Protein 6B5C (pdb70)

Nearest PDB structures (foldseek):
  6b5c-assembly1_A  TM=1.003E+00  e=1.721E-57  Homo sapiens
  4d82-assembly3_C  TM=8.764E-01  e=3.000E-22  Metallosphaera sedula
  4d82-assembly1_A  TM=8.696E-01  e=1.952E-21  Metallosphaera sedula
  4d81-assembly1_A  TM=8.514E-01  e=4.081E-21  Metallosphaera sedula
  4d80-assembly1_B  TM=8.735E-01  e=1.376E-19  Metallosphaera sedula

Structure (mmCIF, N/CA/C/O backbone):
data_6B5C
#
_entry.id   6B5C
#
_cell.length_a   40.100
_cell.length_b   61.190
_cell.length_c   117.620
_cell.angle_alpha   90.000
_cell.angle_beta   90.000
_cell.angle_gamma   90.000
#
_symmetry.space_group_name_H-M   'P 21 21 21'
#
loop_
_entity.id
_entity.type
_entity.pdbx_description
1 polymer 'Katanin p60 ATPase-containing subunit A-like 1'
2 non-polymer 'TETRAETHYLENE GLYCOL'
3 water water
#
loop_
_atom_site.group_PDB
_atom_site.id
_atom_site.type_symbol
_atom_site.label_atom_id
_atom_site.label_alt_id
_atom_site.label_comp_id
_atom_site.label_asym_id
_atom_site.label_entity_id
_atom_site.label_seq_id
_atom_site.pdbx_PDB_ins_code
_atom_site.Cartn_x
_atom_site.Cartn_y
_atom_site.Cartn_z
_atom_site.occupancy
_atom_site.B_iso_or_equiv
_atom_site.auth_seq_id
_atom_site.auth_comp_id
_atom_site.auth_asym_id
_atom_site.auth_atom_id
_atom_site.pdbx_PDB_model_num
ATOM 1 N N . ALA A 1 1 ? 35.654 50.760 93.943 1.00 98.92 184 ALA A N 1
ATOM 2 C CA . ALA A 1 1 ? 35.279 49.435 94.424 1.00 97.46 184 ALA A CA 1
ATOM 3 C C . ALA A 1 1 ? 34.306 49.527 95.592 1.00 93.13 184 ALA A C 1
ATOM 4 O O . ALA A 1 1 ? 34.031 50.616 96.097 1.00 91.08 184 ALA A O 1
ATOM 6 N N . GLY A 1 2 ? 33.781 48.376 96.018 1.00 89.09 185 GLY A N 1
ATOM 7 C CA . GLY A 1 2 ? 32.909 48.299 97.174 1.00 80.26 185 GLY A CA 1
ATOM 8 C C . GLY A 1 2 ? 31.557 47.700 96.815 1.00 70.36 185 GLY A C 1
ATOM 9 O O . GLY A 1 2 ? 31.468 46.768 96.007 1.00 61.23 185 GLY A O 1
ATOM 10 N N . TYR A 1 3 ? 30.504 48.247 97.426 1.00 69.66 186 TYR A N 1
ATOM 11 C CA . TYR A 1 3 ? 29.165 47.702 97.233 1.00 63.58 186 TYR A CA 1
ATOM 12 C C . TYR A 1 3 ? 28.633 48.006 95.838 1.00 65.34 186 TYR A C 1
ATOM 13 O O . TYR A 1 3 ? 28.029 47.137 95.198 1.00 58.28 186 TYR A O 1
ATOM 22 N N . ASP A 1 4 ? 28.839 49.233 95.353 1.00 68.54 187 ASP A N 1
ATOM 23 C CA . ASP A 1 4 ? 28.384 49.580 94.009 1.00 67.91 187 ASP A CA 1
ATOM 24 C C . ASP A 1 4 ? 29.087 48.736 92.952 1.00 58.66 187 ASP A C 1
ATOM 25 O O . ASP A 1 4 ? 28.485 48.374 91.934 1.00 55.61 187 ASP A O 1
ATOM 30 N N . LYS A 1 5 ? 30.360 48.409 93.179 1.00 62.47 188 LYS A N 1
ATOM 31 C CA . LYS A 1 5 ? 31.104 47.602 92.218 1.00 61.67 188 LYS A CA 1
ATOM 32 C C . LYS A 1 5 ? 30.554 46.182 92.148 1.00 60.41 188 LYS A C 1
ATOM 33 O O . LYS A 1 5 ? 30.323 45.647 91.057 1.00 56.56 188 LYS A O 1
ATOM 39 N N . ASP A 1 6 ? 30.341 45.553 93.307 1.00 57.53 189 ASP A N 1
ATOM 40 C CA . ASP A 1 6 ? 29.798 44.199 93.318 1.00 48.08 189 ASP A CA 1
ATOM 41 C C . ASP A 1 6 ? 28.360 44.165 92.817 1.00 42.86 189 ASP A C 1
ATOM 42 O O . ASP A 1 6 ? 27.898 43.122 92.340 1.00 48.59 189 ASP A O 1
ATOM 47 N N . LEU A 1 7 ? 27.639 45.285 92.918 1.00 45.93 190 LEU A N 1
ATOM 48 C CA . LEU A 1 7 ? 26.334 45.380 92.271 1.00 52.59 190 LEU A CA 1
ATOM 49 C C . LEU A 1 7 ? 26.473 45.265 90.761 1.00 47.37 190 LEU A C 1
ATOM 50 O O . LEU A 1 7 ? 25.748 44.500 90.114 1.00 38.39 190 LEU A O 1
ATOM 55 N N . VAL A 1 8 ? 27.407 46.021 90.182 1.00 44.69 191 VAL A N 1
ATOM 56 C CA . VAL A 1 8 ? 27.659 45.931 88.748 1.00 47.64 191 VAL A CA 1
ATOM 57 C C . VAL A 1 8 ? 28.044 44.506 88.368 1.00 43.20 191 VAL A C 1
ATOM 58 O O . VAL A 1 8 ? 27.587 43.974 87.350 1.00 45.30 191 VAL A O 1
ATOM 62 N N . GLU A 1 9 ? 28.858 43.854 89.201 1.00 40.25 192 GLU A N 1
ATOM 63 C CA . GLU A 1 9 ? 29.297 42.496 88.897 1.00 46.91 192 GLU A CA 1
ATOM 64 C C . GLU A 1 9 ? 28.153 41.498 89.031 1.00 46.12 192 GLU A C 1
ATOM 65 O O . GLU A 1 9 ? 28.036 40.573 88.220 1.00 52.19 192 GLU A O 1
ATOM 71 N N . ALA A 1 10 ? 27.302 41.665 90.047 1.00 41.74 193 ALA A N 1
ATOM 72 C CA . ALA A 1 10 ? 26.165 40.763 90.215 1.00 38.70 193 ALA A CA 1
ATOM 73 C C . ALA A 1 10 ? 25.214 40.852 89.027 1.00 38.93 193 ALA A C 1
ATOM 74 O O . ALA A 1 10 ? 24.735 39.830 88.522 1.00 36.90 193 ALA A O 1
ATOM 76 N N . LEU A 1 11 ? 24.928 42.071 88.563 1.00 35.80 194 LEU A N 1
ATOM 77 C CA . LEU A 1 11 ? 24.088 42.211 87.379 1.00 43.65 194 LEU A CA 1
ATOM 78 C C . LEU A 1 11 ? 24.789 41.674 86.140 1.00 43.40 194 LEU A C 1
ATOM 79 O O . LEU A 1 11 ? 24.133 41.113 85.256 1.00 38.96 194 LEU A O 1
ATOM 84 N N . GLU A 1 12 ? 26.114 41.820 86.064 1.00 49.30 195 GLU A N 1
ATOM 85 C CA . GLU A 1 12 ? 26.848 41.290 84.919 1.00 49.76 195 GLU A CA 1
ATOM 86 C C . GLU A 1 12 ? 26.653 39.786 84.777 1.00 50.41 195 GLU A C 1
ATOM 87 O O . GLU A 1 12 ? 26.391 39.293 83.675 1.00 50.74 195 GLU A O 1
ATOM 93 N N . ARG A 1 13 ? 26.760 39.038 85.877 1.00 44.68 196 ARG A N 1
ATOM 94 C CA . ARG A 1 13 ? 26.600 37.591 85.770 1.00 53.40 196 ARG A CA 1
ATOM 95 C C . ARG A 1 13 ? 25.178 37.208 85.378 1.00 57.54 196 ARG A C 1
ATOM 96 O O . ARG A 1 13 ? 24.965 36.133 84.805 1.00 67.52 196 ARG A O 1
ATOM 104 N N . ASP A 1 14 ? 24.200 38.072 85.658 1.00 52.13 197 ASP A N 1
ATOM 105 C CA . ASP A 1 14 ? 22.810 37.732 85.379 1.00 46.96 197 ASP A CA 1
ATOM 106 C C . ASP A 1 14 ? 22.405 38.083 83.953 1.00 43.57 197 ASP A C 1
ATOM 107 O O . ASP A 1 14 ? 21.620 37.353 83.338 1.00 43.60 197 ASP A O 1
ATOM 112 N N . ILE A 1 15 ? 22.919 39.186 83.410 1.00 29.46 198 ILE A N 1
ATOM 113 C CA . ILE A 1 15 ? 22.357 39.744 82.186 1.00 34.79 198 ILE A CA 1
ATOM 114 C C . ILE A 1 15 ? 23.210 39.427 80.964 1.00 37.40 198 ILE A C 1
ATOM 115 O O . ILE A 1 15 ? 22.675 39.307 79.860 1.00 42.91 198 ILE A O 1
ATOM 120 N N . VAL A 1 16 ? 24.524 39.287 81.125 1.00 44.92 199 VAL A N 1
ATOM 121 C CA . VAL A 1 16 ? 25.359 38.996 79.965 1.00 50.92 199 VAL A CA 1
ATOM 122 C C . VAL A 1 16 ? 25.253 37.513 79.643 1.00 59.63 199 VAL A C 1
ATOM 123 O O . VAL A 1 16 ? 25.137 36.665 80.539 1.00 59.43 199 VAL A O 1
ATOM 127 N N . SER A 1 17 ? 25.263 37.198 78.356 1.00 62.57 200 SER A N 1
ATOM 128 C CA . SER A 1 17 ? 24.955 35.853 77.901 1.00 63.68 200 SER A CA 1
ATOM 129 C C . SER A 1 17 ? 26.222 35.025 77.704 1.00 71.08 200 SER A C 1
ATOM 130 O O . SER A 1 17 ? 27.321 35.551 77.510 1.00 73.43 200 SER A O 1
ATOM 133 N N . ARG A 1 18 ? 26.049 33.703 77.765 1.00 76.27 201 ARG A N 1
ATOM 134 C CA . ARG A 1 18 ? 27.157 32.785 77.530 1.00 84.35 201 ARG A CA 1
ATOM 135 C C . ARG A 1 18 ? 27.420 32.597 76.041 1.00 85.64 201 ARG A C 1
ATOM 136 O O . ARG A 1 18 ? 28.576 32.459 75.626 1.00 80.88 201 ARG A O 1
ATOM 144 N N . ASN A 1 19 ? 26.369 32.592 75.223 1.00 85.18 202 ASN A N 1
ATOM 145 C CA . ASN A 1 19 ? 26.494 32.472 73.771 1.00 84.70 202 ASN A CA 1
ATOM 146 C C . ASN A 1 19 ? 25.637 33.553 73.127 1.00 75.06 202 ASN A C 1
ATOM 147 O O . ASN A 1 19 ? 24.538 33.277 72.626 1.00 63.62 202 ASN A O 1
ATOM 152 N N . PRO A 1 20 ? 26.107 34.805 73.123 1.00 74.26 203 PRO A N 1
ATOM 153 C CA . PRO A 1 20 ? 25.292 35.896 72.572 1.00 67.78 203 PRO A CA 1
ATOM 154 C C . PRO A 1 20 ? 25.373 36.040 71.060 1.00 59.54 203 PRO A C 1
ATOM 155 O O . PRO A 1 20 ? 24.626 36.853 70.497 1.00 50.53 203 PRO A O 1
ATOM 159 N N . SER A 1 21 ? 26.241 35.287 70.388 1.00 53.98 204 SER A N 1
ATOM 160 C CA . SER A 1 21 ? 26.432 35.416 68.943 1.00 52.42 204 SER A CA 1
ATOM 161 C C . SER A 1 21 ? 25.484 34.464 68.224 1.00 47.45 204 SER A C 1
ATOM 162 O O . SER A 1 21 ? 25.761 33.269 68.094 1.00 49.22 204 SER A O 1
ATOM 165 N N . ILE A 1 22 ? 24.362 35.001 67.753 1.00 45.90 205 ILE A N 1
ATOM 166 C CA . ILE A 1 22 ? 23.428 34.286 66.892 1.00 45.03 205 ILE A CA 1
ATOM 167 C C . ILE A 1 22 ? 23.384 35.010 65.556 1.00 44.16 205 ILE A C 1
ATOM 168 O O . ILE A 1 22 ? 23.281 36.241 65.512 1.00 45.32 205 ILE A O 1
ATOM 173 N N . HIS A 1 23 ? 23.472 34.253 64.469 1.00 40.04 206 HIS A N 1
ATOM 174 C CA . HIS A 1 23 ? 23.382 34.819 63.134 1.00 43.82 206 HIS A CA 1
ATOM 175 C C . HIS A 1 23 ? 22.003 34.541 62.547 1.00 42.40 206 HIS A C 1
ATOM 176 O O . HIS A 1 23 ? 21.344 33.560 62.904 1.00 36.44 206 HIS A O 1
ATOM 183 N N . TRP A 1 24 ? 21.571 35.426 61.644 1.00 42.46 207 TRP A N 1
ATOM 184 C CA . TRP A 1 24 ? 20.213 35.343 61.112 1.00 40.02 207 TRP A CA 1
ATOM 185 C C . TRP A 1 24 ? 19.947 33.994 60.455 1.00 37.13 207 TRP A C 1
ATOM 186 O O . TRP A 1 24 ? 18.842 33.451 60.563 1.00 41.76 207 TRP A O 1
ATOM 197 N N . ASP A 1 25 ? 20.949 33.435 59.777 1.00 37.88 208 ASP A N 1
ATOM 198 C CA . ASP A 1 25 ? 20.795 32.156 59.095 1.00 41.59 208 ASP A CA 1
ATOM 199 C C . ASP A 1 25 ? 20.811 30.965 60.045 1.00 40.31 208 ASP A C 1
ATOM 200 O O . ASP A 1 25 ? 20.607 29.832 59.594 1.00 33.80 208 ASP A O 1
ATOM 205 N N . ASP A 1 26 ? 21.051 31.183 61.335 1.00 36.69 209 ASP A N 1
ATOM 206 C CA . ASP A 1 26 ? 20.913 30.134 62.334 1.00 40.80 209 ASP A CA 1
ATOM 207 C C . ASP A 1 26 ? 19.505 30.064 62.904 1.00 45.54 209 ASP A C 1
ATOM 208 O O . ASP A 1 26 ? 19.235 29.213 63.758 1.00 41.81 209 ASP A O 1
ATOM 213 N N . ILE A 1 27 ? 18.609 30.939 62.459 1.00 49.35 210 ILE A N 1
ATOM 214 C CA . ILE A 1 27 ? 17.242 31.010 62.960 1.00 45.18 210 ILE A CA 1
ATOM 215 C C . ILE A 1 27 ? 16.311 30.586 61.833 1.00 41.16 210 ILE A C 1
ATOM 216 O O . ILE A 1 27 ? 16.383 31.129 60.725 1.00 44.53 210 ILE A O 1
ATOM 221 N N . ALA A 1 28 ? 15.440 29.619 62.111 1.00 38.30 211 ALA A N 1
ATOM 222 C CA . ALA A 1 28 ? 14.544 29.098 61.089 1.00 40.53 211 ALA A CA 1
ATOM 223 C C . ALA A 1 28 ? 13.360 30.032 60.888 1.00 37.78 211 ALA A C 1
ATOM 224 O O . ALA A 1 28 ? 12.808 30.576 61.849 1.00 38.82 211 ALA A O 1
ATOM 226 N N . ASP A 1 29 ? 12.971 30.208 59.631 1.00 38.60 212 ASP A N 1
ATOM 227 C CA . ASP A 1 29 ? 11.809 31.033 59.265 1.00 45.74 212 ASP A CA 1
ATOM 228 C C . ASP A 1 29 ? 12.047 32.454 59.795 1.00 38.70 212 ASP A C 1
ATOM 229 O O . ASP A 1 29 ? 13.178 32.970 59.725 1.00 31.63 212 ASP A O 1
ATOM 234 N N . LEU A 1 30 ? 11.010 33.095 60.339 1.00 36.01 213 LEU A N 1
ATOM 235 C CA . LEU A 1 30 ? 11.018 34.471 60.823 1.00 31.69 213 LEU A CA 1
ATOM 236 C C . LEU A 1 30 ? 11.483 35.465 59.765 1.00 26.23 213 LEU A C 1
ATOM 237 O O . LEU A 1 30 ? 11.958 36.555 60.105 1.00 32.44 213 LEU A O 1
ATOM 242 N N . GLU A 1 31 ? 11.336 35.117 58.482 1.00 24.24 214 GLU A N 1
ATOM 243 C CA . GLU A 1 31 ? 11.784 36.003 57.408 1.00 33.43 214 GLU A CA 1
ATOM 244 C C . GLU A 1 31 ? 11.137 37.378 57.512 1.00 38.97 214 GLU A C 1
ATOM 245 O O . GLU A 1 31 ? 11.813 38.407 57.394 1.00 39.80 214 GLU A O 1
ATOM 251 N N . GLU A 1 32 ? 9.823 37.417 57.746 1.00 41.04 215 GLU A N 1
ATOM 252 C CA . GLU A 1 32 ? 9.149 38.700 57.902 1.00 46.61 215 GLU A CA 1
ATOM 253 C C . GLU A 1 32 ? 9.579 39.394 59.190 1.00 43.83 215 GLU A C 1
ATOM 254 O O . GLU A 1 32 ? 9.806 40.609 59.198 1.00 45.02 215 GLU A O 1
ATOM 260 N N . ALA A 1 33 ? 9.704 38.641 60.286 1.00 37.64 216 ALA A N 1
ATOM 261 C CA . ALA A 1 33 ? 10.138 39.243 61.542 1.00 34.23 216 ALA A CA 1
ATOM 262 C C . ALA A 1 33 ? 11.576 39.743 61.448 1.00 33.36 216 ALA A C 1
ATOM 263 O O . ALA A 1 33 ? 11.914 40.787 62.015 1.00 31.71 216 ALA A O 1
ATOM 265 N N . LYS A 1 34 ? 12.436 39.011 60.734 1.00 31.55 217 LYS A N 1
ATOM 266 C CA . LYS A 1 34 ? 13.817 39.456 60.561 1.00 31.99 217 LYS A CA 1
ATOM 267 C C . LYS A 1 34 ? 13.877 40.762 59.781 1.00 26.06 217 LYS A C 1
ATOM 268 O O . LYS A 1 34 ? 14.595 41.694 60.161 1.00 28.55 217 LYS A O 1
ATOM 274 N N . LYS A 1 35 ? 13.120 40.849 58.685 1.00 34.51 218 LYS A N 1
ATOM 275 C CA . LYS A 1 35 ? 13.117 42.057 57.867 1.00 33.57 218 LYS A CA 1
ATOM 276 C C . LYS A 1 35 ? 12.616 43.260 58.655 1.00 35.52 218 LYS A C 1
ATOM 277 O O . LYS A 1 35 ? 13.215 44.340 58.605 1.00 42.47 218 LYS A O 1
ATOM 283 N N . LEU A 1 36 ? 11.510 43.096 59.385 1.00 39.06 219 LEU A N 1
ATOM 284 C CA . LEU A 1 36 ? 10.972 44.213 60.152 1.00 34.47 219 LEU A CA 1
ATOM 285 C C . LEU A 1 36 ? 11.903 44.610 61.287 1.00 32.38 219 LEU A C 1
ATOM 286 O O . LEU A 1 36 ? 11.975 45.791 61.642 1.00 37.40 219 LEU A O 1
ATOM 291 N N . LEU A 1 37 ? 12.625 43.648 61.863 1.00 28.01 220 LEU A N 1
ATOM 292 C CA . LEU A 1 37 ? 13.535 43.979 62.954 1.00 30.94 220 LEU A CA 1
ATOM 293 C C . LEU A 1 37 ? 14.773 44.704 62.442 1.00 31.06 220 LEU A C 1
ATOM 294 O O . LEU A 1 37 ? 15.222 45.681 63.051 1.00 32.01 220 LEU A O 1
ATOM 299 N N . ARG A 1 38 ? 15.337 44.245 61.322 1.00 25.56 221 ARG A N 1
ATOM 300 C CA . ARG A 1 38 ? 16.537 44.886 60.793 1.00 30.74 221 ARG A CA 1
ATOM 301 C C . ARG A 1 38 ? 16.249 46.306 60.323 1.00 39.04 221 ARG A C 1
ATOM 302 O O . ARG A 1 38 ? 17.069 47.210 60.521 1.00 44.67 221 ARG A O 1
ATOM 310 N N . GLU A 1 39 ? 15.086 46.530 59.708 1.00 36.55 222 GLU A N 1
ATOM 311 C CA . GLU A 1 39 ? 14.753 47.881 59.268 1.00 41.66 222 GLU A CA 1
ATOM 312 C C . GLU A 1 39 ? 14.575 48.824 60.450 1.00 37.51 222 GLU A C 1
ATOM 313 O O . GLU A 1 39 ? 14.826 50.028 60.330 1.00 36.25 222 GLU A O 1
ATOM 319 N N . ALA A 1 40 ? 14.159 48.302 61.603 1.00 36.57 223 ALA A N 1
ATOM 320 C CA . ALA A 1 40 ? 13.874 49.172 62.738 1.00 31.40 223 ALA A CA 1
ATOM 321 C C . ALA A 1 40 ? 15.130 49.529 63.526 1.00 29.85 223 ALA A C 1
ATOM 322 O O . ALA A 1 40 ? 15.197 50.612 64.121 1.00 38.57 223 ALA A O 1
ATOM 324 N N . VAL A 1 41 ? 16.136 48.657 63.536 1.00 28.84 224 VAL A N 1
ATOM 325 C CA . VAL A 1 41 ? 17.303 48.855 64.387 1.00 37.68 224 VAL A CA 1
ATOM 326 C C . VAL A 1 41 ? 18.617 48.914 63.617 1.00 40.93 224 VAL A C 1
ATOM 327 O O . VAL A 1 41 ? 19.587 49.497 64.129 1.00 46.58 224 VAL A O 1
ATOM 331 N N . VAL A 1 42 ? 18.704 48.352 62.416 1.00 37.31 225 VAL A N 1
ATOM 332 C CA . VAL A 1 42 ? 19.952 48.321 61.665 1.00 36.92 225 VAL A CA 1
ATOM 333 C C . VAL A 1 42 ? 19.977 49.383 60.573 1.00 38.76 225 VAL A C 1
ATOM 334 O O . VAL A 1 42 ? 20.996 50.045 60.374 1.00 39.00 225 VAL A O 1
ATOM 338 N N . LEU A 1 43 ? 18.865 49.558 59.860 1.00 39.57 226 LEU A N 1
ATOM 339 C CA . LEU A 1 43 ? 18.816 50.560 58.798 1.00 34.83 226 LEU A CA 1
ATOM 340 C C . LEU A 1 43 ? 19.114 51.979 59.277 1.00 34.35 226 LEU A C 1
ATOM 341 O O . LEU A 1 43 ? 19.787 52.714 58.533 1.00 44.70 226 LEU A O 1
ATOM 346 N N . PRO A 1 44 ? 18.655 52.435 60.452 1.00 33.39 227 PRO A N 1
ATOM 347 C CA . PRO A 1 44 ? 19.066 53.775 60.908 1.00 32.40 227 PRO A CA 1
ATOM 348 C C . PRO A 1 44 ? 20.571 53.948 61.016 1.00 36.61 227 PRO A C 1
ATOM 349 O O . PRO A 1 44 ? 21.078 55.049 60.765 1.00 40.70 227 PRO A O 1
ATOM 353 N N . MET A 1 45 ? 21.301 52.894 61.387 1.00 34.39 228 MET A N 1
ATOM 354 C CA . MET A 1 45 ? 22.756 52.980 61.419 1.00 38.56 228 MET A CA 1
ATOM 355 C C . MET A 1 45 ? 23.330 53.075 60.012 1.00 34.89 228 MET A C 1
ATOM 356 O O . MET A 1 45 ? 24.273 53.836 59.769 1.00 38.07 228 MET A O 1
ATOM 361 N N . TRP A 1 46 ? 22.768 52.313 59.071 1.00 45.19 229 TRP A N 1
ATOM 362 C CA . TRP A 1 46 ? 23.283 52.309 57.707 1.00 41.34 229 TRP A CA 1
ATOM 363 C C . TRP A 1 46 ? 22.961 53.606 56.979 1.00 38.49 229 TRP A C 1
ATOM 364 O O . TRP A 1 46 ? 23.788 54.114 56.214 1.00 34.83 229 TRP A O 1
ATOM 375 N N . MET A 1 47 ? 21.764 54.153 57.197 1.00 32.54 230 MET A N 1
ATOM 376 C CA . MET A 1 47 ? 21.265 55.303 56.447 1.00 37.00 230 MET A CA 1
ATOM 377 C C . MET A 1 47 ? 20.919 56.438 57.404 1.00 39.53 230 MET A C 1
ATOM 378 O O . MET A 1 47 ? 19.738 56.721 57.649 1.00 35.83 230 MET A O 1
ATOM 383 N N . PRO A 1 48 ? 21.927 57.118 57.959 1.00 34.61 231 PRO A N 1
ATOM 384 C CA . PRO A 1 48 ? 21.634 58.304 58.776 1.00 29.13 231 PRO A CA 1
ATOM 385 C C . PRO A 1 48 ? 21.125 59.477 57.956 1.00 35.78 231 PRO A C 1
ATOM 386 O O . PRO A 1 48 ? 20.429 60.340 58.504 1.00 35.09 231 PRO A O 1
ATOM 390 N N . ASP A 1 49 ? 21.449 59.534 56.662 1.00 25.51 232 ASP A N 1
ATOM 391 C CA . ASP A 1 49 ? 20.925 60.598 55.812 1.00 31.90 232 ASP A CA 1
ATOM 392 C C . ASP A 1 49 ? 19.414 60.479 55.653 1.00 39.19 232 ASP A C 1
ATOM 393 O O . ASP A 1 49 ? 18.701 61.490 55.641 1.00 49.30 232 ASP A O 1
ATOM 398 N N . PHE A 1 50 ? 18.909 59.249 55.539 1.00 38.73 233 PHE A N 1
ATOM 399 C CA . PHE A 1 50 ? 17.472 59.036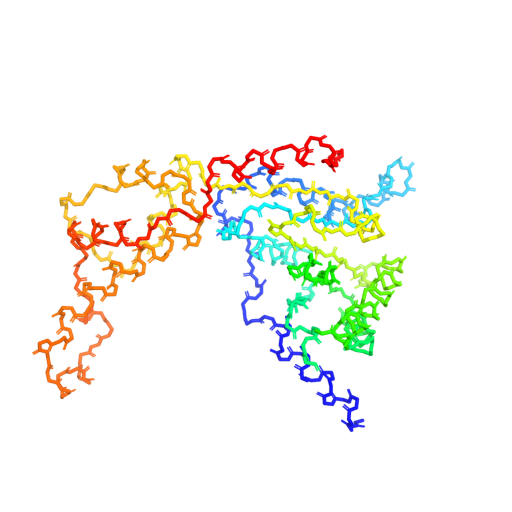 55.406 1.00 36.49 233 PHE A CA 1
ATOM 400 C C . PHE A 1 50 ? 16.750 59.211 56.738 1.00 32.05 233 PHE A C 1
ATOM 401 O O . PHE A 1 50 ? 15.636 59.745 56.778 1.00 32.35 233 PHE A O 1
ATOM 409 N N . PHE A 1 51 ? 17.361 58.774 57.836 1.00 32.99 234 PHE A N 1
ATOM 410 C CA . PHE A 1 51 ? 16.686 58.776 59.128 1.00 39.21 234 PHE A CA 1
ATOM 411 C C . PHE A 1 51 ? 16.960 60.025 59.956 1.00 37.63 234 PHE A C 1
ATOM 412 O O . PHE A 1 51 ? 16.473 60.117 61.088 1.00 33.06 234 PHE A O 1
ATOM 420 N N . LY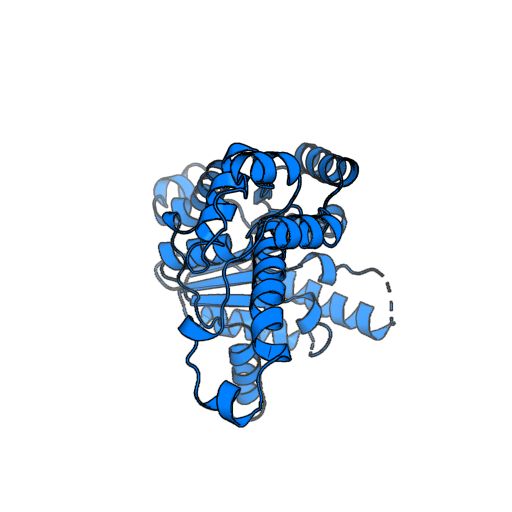S A 1 52 ? 17.714 60.987 59.423 1.00 33.57 235 LYS A N 1
ATOM 421 C CA . LYS A 1 52 ? 17.830 62.303 60.036 1.00 35.33 235 LYS A CA 1
ATOM 422 C C . LYS A 1 52 ? 17.261 63.417 59.171 1.00 35.43 235 LYS A C 1
ATOM 423 O O . LYS A 1 52 ? 17.133 64.548 59.654 1.00 44.86 235 LYS A O 1
ATOM 429 N N . GLY A 1 53 ? 16.913 63.134 57.918 1.00 31.72 236 GLY A N 1
ATOM 430 C CA . GLY A 1 53 ? 16.420 64.164 57.027 1.00 30.36 236 GLY A CA 1
ATOM 431 C C . GLY A 1 53 ? 15.130 63.823 56.309 1.00 37.99 236 GLY A C 1
ATOM 432 O O . GLY A 1 53 ? 14.512 64.701 55.698 1.00 44.89 236 GLY A O 1
ATOM 433 N N . ILE A 1 54 ? 14.702 62.563 56.367 1.00 29.30 237 ILE A N 1
ATOM 434 C CA . ILE A 1 54 ? 13.488 62.157 55.667 1.00 29.95 237 ILE A CA 1
ATOM 435 C C . ILE A 1 54 ? 12.463 61.625 56.661 1.00 37.87 237 ILE A C 1
ATOM 436 O O . ILE A 1 54 ? 11.368 62.182 56.797 1.00 43.17 237 ILE A O 1
ATOM 441 N N . ARG A 1 55 ? 12.809 60.545 57.359 1.00 27.20 238 ARG A N 1
ATOM 442 C CA . ARG A 1 55 ? 11.880 59.857 58.250 1.00 27.51 238 ARG A CA 1
ATOM 443 C C . ARG A 1 55 ? 12.619 59.460 59.517 1.00 33.74 238 ARG A C 1
ATOM 444 O O . ARG A 1 55 ? 13.606 58.723 59.451 1.00 46.38 238 ARG A O 1
ATOM 452 N N . ARG A 1 56 ? 12.142 59.934 60.664 1.00 30.85 239 ARG A N 1
ATOM 453 C CA . ARG A 1 56 ? 12.783 59.591 61.920 1.00 37.36 239 ARG A CA 1
ATOM 454 C C . ARG A 1 56 ? 12.596 58.103 62.220 1.00 31.93 239 ARG A C 1
ATOM 455 O O . ARG A 1 56 ? 11.579 57.509 61.854 1.00 35.38 239 ARG A O 1
ATOM 463 N N . PRO A 1 57 ? 13.569 57.473 62.873 1.00 28.68 240 PRO A N 1
ATOM 464 C CA . PRO A 1 57 ? 13.421 56.057 63.218 1.00 36.56 240 PRO A CA 1
ATOM 465 C C . PRO A 1 57 ? 12.443 55.866 64.369 1.00 41.92 240 PRO A C 1
ATOM 466 O O . PRO A 1 57 ? 12.069 56.805 65.074 1.00 40.84 240 PRO A O 1
ATOM 470 N N . TRP A 1 58 ? 12.024 54.615 64.546 1.00 40.16 241 TRP A N 1
ATOM 471 C CA . TRP A 1 58 ? 11.152 54.276 65.661 1.00 31.12 241 TRP A CA 1
ATOM 472 C C . TRP A 1 58 ? 11.901 54.451 66.973 1.00 31.32 241 TRP A C 1
ATOM 473 O O . TRP A 1 58 ? 13.097 54.173 67.064 1.00 35.14 241 TRP A O 1
ATOM 484 N N . LYS A 1 59 ? 11.193 54.925 67.998 1.00 42.25 242 LYS A N 1
ATOM 485 C CA . LYS A 1 59 ? 11.871 55.230 69.252 1.00 59.28 242 LYS A CA 1
ATOM 486 C C . LYS A 1 59 ? 12.151 53.968 70.056 1.00 65.02 242 LYS A C 1
ATOM 487 O O . LYS A 1 59 ? 13.256 53.797 70.578 1.00 82.87 242 LYS A O 1
ATOM 493 N N . GLY A 1 60 ? 11.169 53.072 70.158 1.00 55.32 243 GLY A N 1
ATOM 494 C CA . GLY A 1 60 ? 11.369 51.803 70.816 1.00 44.29 243 GLY A CA 1
ATOM 495 C C . GLY A 1 60 ? 10.902 50.655 69.943 1.00 32.28 243 GLY A C 1
ATOM 496 O O . GLY A 1 60 ? 10.123 50.830 69.006 1.00 32.97 243 GLY A O 1
ATOM 497 N N . VAL A 1 61 ? 11.403 49.464 70.268 1.00 26.89 244 VAL A N 1
ATOM 498 C CA . VAL A 1 61 ? 11.111 48.244 69.521 1.00 32.82 244 VAL A CA 1
ATOM 499 C C . VAL A 1 61 ? 10.607 47.198 70.504 1.00 42.34 244 VAL A C 1
ATOM 500 O O . VAL A 1 61 ? 11.305 46.859 71.467 1.00 45.27 244 VAL A O 1
ATOM 504 N N . LEU A 1 62 ? 9.401 46.690 70.264 1.00 36.87 245 LEU A N 1
ATOM 505 C CA . LEU A 1 62 ? 8.777 45.685 71.115 1.00 30.77 245 LEU A CA 1
ATOM 506 C C . LEU A 1 62 ? 8.449 44.465 70.270 1.00 31.50 245 LEU A C 1
ATOM 507 O O . LEU A 1 62 ? 7.733 44.577 69.270 1.00 33.71 245 LEU A 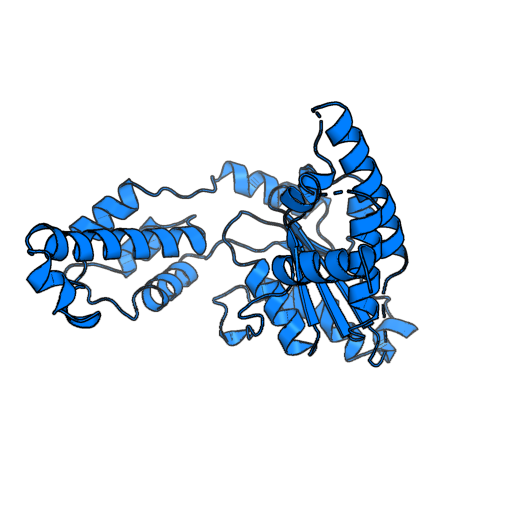O 1
ATOM 512 N N . MET A 1 63 ? 8.970 43.307 70.663 1.00 32.22 246 MET A N 1
ATOM 513 C CA . MET A 1 63 ? 8.626 42.051 70.011 1.00 33.39 246 MET A CA 1
ATOM 514 C C . MET A 1 63 ? 7.504 41.379 70.793 1.00 31.33 246 MET A C 1
ATOM 515 O O . MET A 1 63 ? 7.664 41.079 71.981 1.00 32.27 246 MET A O 1
ATOM 520 N N . VAL A 1 64 ? 6.371 41.149 70.134 1.00 35.89 247 VAL A N 1
ATOM 521 C CA . VAL A 1 64 ? 5.222 40.527 70.774 1.00 36.16 247 VAL A CA 1
ATOM 522 C C . VAL A 1 64 ? 4.965 39.176 70.120 1.00 33.24 247 VAL A C 1
ATOM 523 O O . VAL A 1 64 ? 5.396 38.908 68.996 1.00 33.17 247 VAL A O 1
ATOM 527 N N . GLY A 1 65 ? 4.255 38.315 70.848 1.00 29.40 248 GLY A N 1
ATOM 528 C CA . GLY A 1 65 ? 3.868 37.027 70.328 1.00 34.12 248 GLY A CA 1
ATOM 529 C C . GLY A 1 65 ? 3.838 35.939 71.382 1.00 36.16 248 GLY A C 1
ATOM 530 O O . GLY A 1 65 ? 4.196 36.154 72.544 1.00 40.57 248 GLY A O 1
ATOM 531 N N . PRO A 1 66 ? 3.409 34.743 70.988 1.00 29.22 249 PRO A N 1
ATOM 532 C CA . PRO A 1 66 ? 3.328 33.623 71.934 1.00 32.24 249 PRO A CA 1
ATOM 533 C C . PRO A 1 66 ? 4.707 33.206 72.413 1.00 29.21 249 PRO A C 1
ATOM 534 O O . PRO A 1 66 ? 5.722 33.527 71.776 1.00 28.64 249 PRO A O 1
ATOM 538 N N . PRO A 1 67 ? 4.789 32.496 73.537 1.00 30.71 250 PRO A N 1
ATOM 539 C CA . PRO A 1 67 ? 6.099 32.115 74.074 1.00 31.69 250 PRO A CA 1
ATOM 540 C C . PRO A 1 67 ? 6.749 31.006 73.260 1.00 33.64 250 PRO A C 1
ATOM 541 O O . PRO A 1 67 ? 6.091 30.237 72.556 1.00 35.91 250 PRO A O 1
ATOM 545 N N . GLY A 1 68 ? 8.074 30.940 73.368 1.00 27.83 251 GLY A N 1
ATOM 546 C CA . GLY A 1 68 ? 8.831 29.882 72.732 1.00 30.56 251 GLY A CA 1
ATOM 547 C C . GLY A 1 68 ? 9.040 30.036 71.244 1.00 38.75 251 GLY A C 1
ATOM 548 O O . GLY A 1 68 ? 9.234 29.033 70.550 1.00 35.89 251 GLY A O 1
ATOM 549 N N . THR A 1 69 ? 9.014 31.264 70.729 1.00 37.56 252 THR A N 1
ATOM 550 C CA . THR A 1 69 ? 9.178 31.511 69.303 1.00 37.23 252 THR A CA 1
ATOM 551 C C . THR A 1 69 ? 10.571 32.002 68.931 1.00 40.19 252 THR A C 1
ATOM 552 O O . THR A 1 69 ? 10.864 32.145 67.740 1.00 41.69 252 THR A O 1
ATOM 556 N N . GLY A 1 70 ? 11.432 32.260 69.906 1.00 31.80 253 GLY A N 1
ATOM 557 C CA . GLY A 1 70 ? 12.782 32.692 69.638 1.00 34.10 253 GLY A CA 1
ATOM 558 C C . GLY A 1 70 ? 13.016 34.184 69.691 1.00 40.22 253 GLY A C 1
ATOM 559 O O . GLY A 1 70 ? 13.895 34.678 68.975 1.00 35.91 253 GLY A O 1
ATOM 560 N N . LYS A 1 71 ? 12.258 34.919 70.510 1.00 31.00 254 LYS A N 1
ATOM 561 C CA . LYS A 1 71 ? 12.476 36.357 70.623 1.00 32.36 254 LYS A CA 1
ATOM 562 C C . LYS A 1 71 ? 13.877 36.671 71.132 1.00 32.70 254 LYS A C 1
ATOM 563 O O . LYS A 1 71 ? 14.473 37.677 70.732 1.00 28.89 254 LYS A O 1
ATOM 569 N N . THR A 1 72 ? 14.420 35.820 72.006 1.00 31.64 255 THR A N 1
ATOM 570 C CA . THR A 1 72 ? 15.768 36.045 72.517 1.00 32.91 255 THR A CA 1
ATOM 571 C C . THR A 1 72 ? 16.817 35.795 71.440 1.00 32.31 255 THR A C 1
ATOM 572 O O . THR A 1 72 ? 17.818 36.516 71.363 1.00 34.16 255 THR A O 1
ATOM 576 N N . MET A 1 73 ? 16.605 34.783 70.594 1.00 30.59 256 MET A N 1
ATOM 577 C CA . MET A 1 73 ? 17.545 34.527 69.506 1.00 30.07 256 MET A CA 1
ATOM 578 C C . MET A 1 73 ? 17.560 35.676 68.506 1.00 32.79 256 MET A C 1
ATOM 579 O O . MET A 1 73 ? 18.624 36.050 67.998 1.00 30.50 256 MET A O 1
ATOM 584 N N . LEU A 1 74 ? 16.388 36.243 68.206 1.00 27.20 257 LEU A N 1
ATOM 585 C CA . LEU A 1 74 ? 16.333 37.394 67.310 1.00 30.12 257 LEU A CA 1
ATOM 586 C C . LEU A 1 74 ? 17.047 38.597 67.912 1.00 28.19 257 LEU A C 1
ATOM 587 O O . LEU A 1 74 ? 17.752 39.327 67.205 1.00 27.38 257 LEU A O 1
ATOM 592 N N . ALA A 1 75 ? 16.876 38.822 69.218 1.00 31.80 258 ALA A N 1
ATOM 593 C CA . ALA A 1 75 ? 17.546 39.945 69.866 1.00 22.27 258 ALA A CA 1
ATOM 594 C C . ALA A 1 75 ? 19.058 39.765 69.852 1.00 27.78 258 ALA A C 1
ATOM 595 O O . ALA A 1 75 ? 19.804 40.732 69.658 1.00 38.76 258 ALA A O 1
ATOM 597 N N . LYS A 1 76 ? 19.528 38.533 70.057 1.00 29.65 259 LYS A N 1
ATOM 598 C CA . LYS A 1 76 ? 20.956 38.264 69.938 1.00 29.97 259 LYS A CA 1
ATOM 599 C C . LYS A 1 76 ? 21.442 38.465 68.510 1.00 35.85 259 LYS A C 1
ATOM 600 O O . LYS A 1 76 ? 22.582 38.893 68.298 1.00 44.29 259 LYS A O 1
ATOM 606 N N . ALA A 1 77 ? 20.596 38.165 67.520 1.00 34.15 260 ALA A N 1
ATOM 607 C CA . ALA A 1 77 ? 20.995 38.342 66.127 1.00 34.60 260 ALA A CA 1
ATOM 608 C C . ALA A 1 77 ? 21.164 39.817 65.782 1.00 30.60 260 ALA A C 1
ATOM 609 O O . ALA A 1 77 ? 22.039 40.177 64.986 1.00 30.45 260 ALA A O 1
ATOM 611 N N . VAL A 1 78 ? 20.333 40.682 66.368 1.00 28.86 261 VAL A N 1
ATOM 612 C CA . VAL A 1 78 ? 20.494 42.120 66.172 1.00 35.40 261 VAL A CA 1
ATOM 613 C C . VAL A 1 78 ? 21.821 42.586 66.755 1.00 30.80 261 VAL A C 1
ATOM 614 O O . VAL A 1 78 ? 22.541 43.384 66.142 1.00 28.27 261 VAL A O 1
ATOM 618 N N . ALA A 1 79 ? 22.167 42.091 67.945 1.00 27.95 262 ALA A N 1
ATOM 619 C CA . ALA A 1 79 ? 23.428 42.474 68.569 1.00 29.66 262 ALA A CA 1
ATOM 620 C C . ALA A 1 79 ? 24.618 41.953 67.773 1.00 36.78 262 ALA A C 1
ATOM 621 O O . ALA A 1 79 ? 25.637 42.643 67.647 1.00 45.16 262 ALA A O 1
ATOM 623 N N . THR A 1 80 ? 24.507 40.740 67.225 1.00 36.61 263 THR A N 1
ATOM 624 C CA . THR A 1 80 ? 25.610 40.177 66.453 1.00 40.70 263 THR A CA 1
ATOM 625 C C . THR A 1 80 ? 25.842 40.964 65.169 1.00 43.23 263 THR A C 1
ATOM 626 O O . THR A 1 80 ? 26.990 41.250 64.808 1.00 47.83 263 THR A O 1
ATOM 630 N N . GLU A 1 81 ? 24.765 41.336 64.475 1.00 37.65 264 GLU A N 1
ATOM 631 C CA . GLU A 1 81 ? 24.907 42.144 63.268 1.00 46.63 264 GLU A CA 1
ATOM 632 C C . GLU A 1 81 ? 25.463 43.527 63.592 1.00 49.39 264 GLU A C 1
ATOM 633 O O . GLU A 1 81 ? 26.424 43.985 62.963 1.00 56.65 264 GLU A O 1
ATOM 639 N N . CYS A 1 82 ? 24.871 44.212 64.573 1.00 47.48 265 CYS A N 1
ATOM 640 C CA . CYS A 1 82 ? 25.317 45.562 64.901 1.00 45.63 265 CYS A CA 1
ATOM 641 C C . CYS A 1 82 ? 26.627 45.582 65.677 1.00 42.62 265 CYS A C 1
ATOM 642 O O . CYS A 1 82 ? 27.163 46.669 65.918 1.00 44.46 265 CYS A O 1
ATOM 645 N N . GLY A 1 83 ? 27.149 44.421 66.073 1.00 41.35 266 GLY A N 1
ATOM 646 C CA . GLY A 1 83 ? 28.397 44.350 66.809 1.00 46.79 266 GLY A CA 1
ATOM 647 C C . GLY A 1 83 ? 28.340 45.061 68.145 1.00 45.07 266 GLY A C 1
ATOM 648 O O . GLY A 1 83 ? 29.205 45.884 68.459 1.00 44.71 266 GLY A O 1
ATOM 649 N N . THR A 1 84 ? 27.324 44.752 68.942 1.00 37.39 267 THR A N 1
ATOM 650 C CA . THR A 1 84 ? 27.096 45.422 70.210 1.00 35.86 267 THR A CA 1
ATOM 651 C C . THR A 1 84 ? 27.215 44.437 71.365 1.00 37.71 267 THR A C 1
ATOM 652 O O . THR A 1 84 ? 27.179 43.216 71.182 1.00 39.17 267 THR A O 1
ATOM 656 N N . THR A 1 85 ? 27.377 44.991 72.562 1.00 39.62 268 THR A N 1
ATOM 657 C CA . THR A 1 85 ? 27.270 44.196 73.775 1.00 40.52 268 THR A CA 1
ATOM 658 C C . THR A 1 85 ? 25.805 43.861 74.033 1.00 39.58 268 THR A C 1
ATOM 659 O O . THR A 1 85 ? 24.923 44.712 73.883 1.00 41.98 268 THR A O 1
ATOM 663 N N . PHE A 1 86 ? 25.543 42.613 74.410 1.00 35.64 269 PHE A N 1
ATOM 664 C CA . PHE A 1 86 ? 24.183 42.115 74.585 1.00 40.75 269 PHE A CA 1
ATOM 665 C C . PHE A 1 86 ? 23.897 41.897 76.065 1.00 36.73 269 PHE A C 1
ATOM 666 O O . PHE A 1 86 ? 24.572 41.096 76.721 1.00 41.91 269 PHE A O 1
ATOM 674 N N . PHE A 1 87 ? 22.892 42.599 76.579 1.00 38.18 270 PHE A N 1
ATOM 675 C CA . PHE A 1 87 ? 22.389 42.399 77.931 1.00 38.87 270 PHE A CA 1
ATOM 676 C C . PHE A 1 87 ? 21.043 41.691 77.854 1.00 40.97 270 PHE A C 1
ATOM 677 O O . PHE A 1 87 ? 20.152 42.127 77.118 1.00 42.15 270 PHE A O 1
ATOM 685 N N . ASN A 1 88 ? 20.901 40.602 78.604 1.00 44.24 271 ASN A N 1
ATOM 686 C CA . ASN A 1 88 ? 19.654 39.841 78.672 1.00 35.67 271 ASN A CA 1
ATOM 687 C C . ASN A 1 88 ? 19.017 40.143 80.024 1.00 34.10 271 ASN A C 1
ATOM 688 O O . ASN A 1 88 ? 19.379 39.544 81.040 1.00 42.82 271 ASN A O 1
ATOM 693 N N . VAL A 1 89 ? 18.069 41.074 80.031 1.00 32.17 272 VAL A N 1
ATOM 694 C CA . VAL A 1 89 ? 17.461 41.574 81.259 1.00 36.71 272 VAL A CA 1
ATOM 695 C C . VAL A 1 89 ? 16.102 40.909 81.419 1.00 45.90 272 VAL A C 1
ATOM 696 O O . VAL A 1 89 ? 15.191 41.131 80.615 1.00 50.21 272 VAL A O 1
ATOM 700 N N . SER A 1 90 ? 15.963 40.096 82.464 1.00 53.06 273 SER A N 1
ATOM 701 C CA . SER A 1 90 ? 14.686 39.487 82.817 1.00 52.93 273 SER A CA 1
ATOM 702 C C . SER A 1 90 ? 13.972 40.415 83.793 1.00 42.33 273 SER A C 1
ATOM 703 O O . SER A 1 90 ? 14.376 40.536 84.954 1.00 41.37 273 SER A O 1
ATOM 706 N N . SER A 1 91 ? 12.911 41.071 83.321 1.00 43.00 274 SER A N 1
ATOM 707 C CA . SER A 1 91 ? 12.234 42.071 84.141 1.00 51.45 274 SER A CA 1
ATOM 708 C C . SER A 1 91 ? 11.508 41.432 85.317 1.00 49.38 274 SER A C 1
ATOM 709 O O . SER A 1 91 ? 11.428 42.024 86.399 1.00 45.92 274 SER A O 1
ATOM 712 N N . SER A 1 92 ? 10.970 40.225 85.125 1.00 51.30 275 SER A N 1
ATOM 713 C CA . SER A 1 92 ? 10.178 39.594 86.177 1.00 57.93 275 SER A CA 1
ATOM 714 C C . SER A 1 92 ? 11.032 39.206 87.378 1.00 62.50 275 SER A C 1
ATOM 715 O O . SER A 1 92 ? 10.548 39.244 88.515 1.00 60.15 275 SER A O 1
ATOM 718 N N . THR A 1 93 ? 12.293 38.838 87.155 1.00 68.16 276 THR A N 1
ATOM 719 C CA . THR A 1 93 ? 13.159 38.461 88.264 1.00 74.42 276 THR A CA 1
ATOM 720 C C . THR A 1 93 ? 13.981 39.631 88.790 1.00 76.16 276 THR A C 1
ATOM 721 O O . THR A 1 93 ? 14.422 39.598 89.945 1.00 77.14 276 THR A O 1
ATOM 725 N N . LEU A 1 94 ? 14.188 40.672 87.979 1.00 75.74 277 LEU A N 1
ATOM 726 C CA . LEU A 1 94 ? 14.940 41.827 88.455 1.00 77.46 277 LEU A CA 1
ATOM 727 C C . LEU A 1 94 ? 14.154 42.614 89.495 1.00 86.42 277 LEU A C 1
ATOM 728 O O . LEU A 1 94 ? 14.748 43.209 90.403 1.00 90.26 277 LEU A O 1
ATOM 733 N N . THR A 1 95 ? 12.824 42.624 89.384 1.00 87.15 278 THR A N 1
ATOM 734 C CA . THR A 1 95 ? 12.003 43.299 90.383 1.00 85.33 278 THR A CA 1
ATOM 735 C C . THR A 1 95 ? 12.075 42.588 91.729 1.00 86.89 278 THR A C 1
ATOM 736 O O . THR A 1 95 ? 12.114 43.240 92.779 1.00 83.88 278 THR A O 1
ATOM 740 N N . SER A 1 96 ? 12.105 41.254 91.719 1.00 95.57 279 SER A N 1
ATOM 741 C CA . SER A 1 96 ? 12.128 40.498 92.968 1.00 100.41 279 SER A CA 1
ATOM 742 C C . SER A 1 96 ? 13.398 40.788 93.761 1.00 113.61 279 SER A C 1
ATOM 743 O O . SER A 1 96 ? 13.341 41.158 94.940 1.00 136.54 279 SER A O 1
ATOM 746 N N . LYS A 1 97 ? 14.556 40.633 93.124 1.00 99.40 280 LYS A N 1
ATOM 747 C CA . LYS A 1 97 ? 15.845 40.885 93.766 1.00 85.36 280 LYS A CA 1
ATOM 748 C C . LYS A 1 97 ? 16.012 42.355 94.150 1.00 82.44 280 LYS A C 1
ATOM 749 O O . LYS A 1 97 ? 16.037 42.702 95.331 1.00 82.99 280 LYS A O 1
ATOM 755 N N . SER A 1 102 ? 15.342 47.430 92.258 1.00 69.60 285 SER A N 1
ATOM 756 C CA . SER A 1 102 ? 14.712 48.725 92.481 1.00 70.24 285 SER A CA 1
ATOM 757 C C . SER A 1 102 ? 15.096 49.724 91.394 1.00 63.80 285 SER A C 1
ATOM 758 O O . SER A 1 102 ? 15.470 49.341 90.285 1.00 60.59 285 SER A O 1
ATOM 761 N N . GLU A 1 103 ? 15.002 51.014 91.725 1.00 59.94 286 GLU A N 1
ATOM 762 C CA . GLU A 1 103 ? 15.336 52.052 90.757 1.00 60.73 286 GLU A CA 1
ATOM 763 C C . GLU A 1 103 ? 16.840 52.151 90.530 1.00 51.75 286 GLU A C 1
ATOM 764 O O . GLU A 1 103 ? 17.274 52.529 89.436 1.00 51.68 286 GLU A O 1
ATOM 770 N N . LYS A 1 104 ? 17.648 51.818 91.540 1.00 50.29 287 LYS A N 1
ATOM 771 C CA . LYS A 1 104 ? 19.097 51.893 91.376 1.00 44.06 287 LYS A CA 1
ATOM 772 C C . LYS A 1 104 ? 19.592 50.863 90.367 1.00 43.93 287 LYS A C 1
ATOM 773 O O . LYS A 1 104 ? 20.495 51.151 89.572 1.00 51.07 287 LYS A O 1
ATOM 779 N N . LEU A 1 105 ? 19.011 49.660 90.376 1.00 39.91 288 LEU A N 1
ATOM 780 C CA . LEU A 1 105 ? 19.423 48.641 89.414 1.00 43.93 288 LEU A CA 1
ATOM 781 C C . LEU A 1 105 ? 19.140 49.087 87.985 1.00 39.23 288 LEU A C 1
ATOM 782 O O . LEU A 1 105 ? 19.915 48.791 87.068 1.00 36.74 288 LEU A O 1
ATOM 787 N N . VAL A 1 106 ? 18.037 49.808 87.779 1.00 40.99 289 VAL A N 1
ATOM 788 C CA . VAL A 1 106 ? 17.692 50.263 86.436 1.00 38.43 289 VAL A CA 1
ATOM 789 C C . VAL A 1 106 ? 18.699 51.297 85.948 1.00 40.37 289 VAL A C 1
ATOM 790 O O . VAL A 1 106 ? 19.124 51.270 84.787 1.00 37.64 289 VAL A O 1
ATOM 794 N N . ARG A 1 107 ? 19.115 52.211 86.828 1.00 40.66 290 ARG A N 1
ATOM 795 C CA . ARG A 1 107 ? 20.104 53.209 86.433 1.00 36.80 290 ARG A CA 1
ATOM 796 C C . ARG A 1 107 ? 21.481 52.582 86.253 1.00 29.97 290 ARG A C 1
ATOM 797 O O . ARG A 1 107 ? 22.203 52.919 85.307 1.00 35.22 290 ARG A O 1
ATOM 805 N N . LEU A 1 108 ? 21.867 51.672 87.152 1.00 31.84 291 LEU A N 1
ATOM 806 C CA . LEU A 1 108 ? 23.141 50.976 86.998 1.00 31.74 291 LEU A CA 1
ATOM 807 C C . LEU A 1 108 ? 23.180 50.177 85.703 1.00 34.12 291 LEU A C 1
ATOM 808 O O . LEU A 1 108 ? 24.226 50.090 85.049 1.00 35.86 291 LEU A O 1
ATOM 813 N N . LEU A 1 109 ? 22.047 49.587 85.317 1.00 27.92 292 LEU A N 1
ATOM 814 C CA . LEU A 1 109 ? 21.989 48.818 84.077 1.00 31.49 292 LEU A CA 1
ATOM 815 C C . LEU A 1 109 ? 22.308 49.695 82.873 1.00 31.30 292 LEU A C 1
ATOM 816 O O . LEU A 1 109 ? 23.172 49.360 82.054 1.00 25.44 292 LEU A O 1
ATOM 821 N N . PHE A 1 110 ? 21.617 50.830 82.749 1.00 27.78 293 PHE A N 1
ATOM 822 C CA . PHE A 1 110 ? 21.869 51.722 81.624 1.00 31.73 293 PHE A CA 1
ATOM 823 C C . PHE A 1 110 ? 23.216 52.422 81.750 1.00 34.43 293 PHE A C 1
ATOM 824 O O . PHE A 1 110 ? 23.801 52.819 80.737 1.00 32.15 293 PHE A O 1
ATOM 832 N N . GLU A 1 111 ? 23.727 52.576 82.973 1.00 32.04 294 GLU A N 1
ATOM 833 C CA . GLU A 1 111 ? 25.072 53.115 83.135 1.00 39.46 294 GLU A CA 1
ATOM 834 C C . GLU A 1 111 ? 26.112 52.122 82.633 1.00 40.23 294 GLU A C 1
ATOM 835 O O . GLU A 1 111 ? 27.108 52.513 82.013 1.00 42.44 294 GLU A O 1
ATOM 841 N N . MET A 1 112 ? 25.887 50.828 82.880 1.00 34.71 295 MET A N 1
ATOM 842 C CA . MET A 1 112 ? 26.753 49.801 82.308 1.00 38.18 295 MET A CA 1
ATOM 843 C C . MET A 1 112 ? 26.632 49.767 80.790 1.00 40.24 295 MET A C 1
ATOM 844 O O . MET A 1 112 ? 27.638 49.647 80.080 1.00 38.89 295 MET A O 1
ATOM 849 N N . ALA A 1 113 ? 25.405 49.866 80.271 1.00 37.90 296 ALA A N 1
ATOM 850 C CA . ALA A 1 113 ? 25.216 49.837 78.824 1.00 38.32 296 ALA A CA 1
ATOM 851 C C . ALA A 1 113 ? 25.945 50.993 78.150 1.00 40.72 296 ALA A C 1
ATOM 852 O O . ALA A 1 113 ? 26.554 50.821 77.087 1.00 41.23 296 ALA A O 1
ATOM 854 N N . ARG A 1 114 ? 25.899 52.182 78.756 1.00 31.52 297 ARG A N 1
ATOM 855 C CA . ARG A 1 114 ? 26.647 53.308 78.205 1.00 33.92 297 ARG A CA 1
ATOM 856 C C . ARG A 1 114 ? 28.149 53.090 78.338 1.00 34.07 297 ARG A C 1
ATOM 857 O O . ARG A 1 114 ? 28.924 53.521 77.476 1.00 42.04 297 ARG A O 1
ATOM 865 N N . PHE A 1 115 ? 28.577 52.418 79.410 1.00 27.30 298 PHE A N 1
ATOM 866 C CA . PHE A 1 115 ? 30.001 52.156 79.595 1.00 32.04 298 PHE A CA 1
ATOM 867 C C . PHE A 1 115 ? 30.544 51.240 78.503 1.00 43.03 298 PHE A C 1
ATOM 868 O O . PHE A 1 115 ? 31.662 51.441 78.015 1.00 49.88 298 PHE A O 1
ATOM 876 N N . TYR A 1 116 ? 29.772 50.223 78.113 1.00 45.85 299 TYR A N 1
ATOM 877 C CA . TYR A 1 116 ? 30.168 49.333 77.028 1.00 47.61 299 TYR A CA 1
ATOM 878 C C . TYR A 1 116 ? 29.602 49.890 75.732 1.00 60.12 299 TYR A C 1
ATOM 879 O O . TYR A 1 116 ? 28.809 49.232 75.053 1.00 64.87 299 TYR A O 1
ATOM 888 N N . ALA A 1 117 ? 30.066 51.100 75.413 1.00 80.85 300 ALA A N 1
ATOM 889 C CA . ALA A 1 117 ? 29.566 52.075 74.444 1.00 87.10 300 ALA A CA 1
ATOM 890 C C . ALA A 1 117 ? 28.500 51.517 73.496 1.00 85.13 300 ALA A C 1
ATOM 891 O O . ALA A 1 117 ? 27.351 51.969 73.563 1.00 88.50 300 ALA A O 1
ATOM 893 N N . PRO A 1 118 ? 28.782 50.546 72.574 1.00 65.62 301 PRO A N 1
ATOM 894 C CA . PRO A 1 118 ? 27.696 49.998 71.752 1.00 52.96 301 PRO A CA 1
ATOM 895 C C . PRO A 1 118 ? 27.047 48.792 72.418 1.00 43.06 301 PRO A C 1
ATOM 896 O O . PRO A 1 118 ? 27.653 47.717 72.492 1.00 41.56 301 PRO A O 1
ATOM 900 N N . THR A 1 119 ? 25.818 48.961 72.913 1.00 33.50 302 THR A N 1
ATOM 901 C CA . THR A 1 119 ? 25.157 47.950 73.729 1.00 31.14 302 THR A CA 1
ATOM 902 C C . THR A 1 119 ? 23.709 47.780 73.296 1.00 35.17 302 THR A C 1
ATOM 903 O O . THR A 1 119 ? 23.026 48.759 72.981 1.00 33.14 302 THR A O 1
ATOM 907 N N . THR A 1 120 ? 23.243 46.535 73.297 1.00 38.81 303 THR A N 1
ATOM 908 C CA . THR A 1 120 ? 21.846 46.208 73.042 1.00 35.87 303 THR A CA 1
ATOM 909 C C . THR A 1 120 ? 21.240 45.645 74.321 1.00 39.11 303 THR A C 1
ATOM 910 O O . THR A 1 120 ? 21.663 44.586 74.797 1.00 31.03 303 THR A O 1
ATOM 914 N N . ILE A 1 121 ? 20.265 46.355 74.880 1.00 35.84 304 ILE A N 1
ATOM 915 C CA . ILE A 1 121 ? 19.583 45.930 76.098 1.00 29.09 304 ILE A CA 1
ATOM 916 C C . ILE A 1 121 ? 18.307 45.206 75.689 1.00 33.51 304 ILE A C 1
ATOM 917 O O . ILE A 1 121 ? 17.393 45.812 75.120 1.00 26.43 304 ILE A O 1
ATOM 922 N N . PHE A 1 122 ? 18.245 43.907 75.969 1.00 34.21 305 PHE A N 1
ATOM 923 C CA . PHE A 1 122 ? 17.052 43.104 75.727 1.00 23.91 305 PHE A CA 1
ATOM 924 C C . PHE A 1 122 ? 16.295 42.9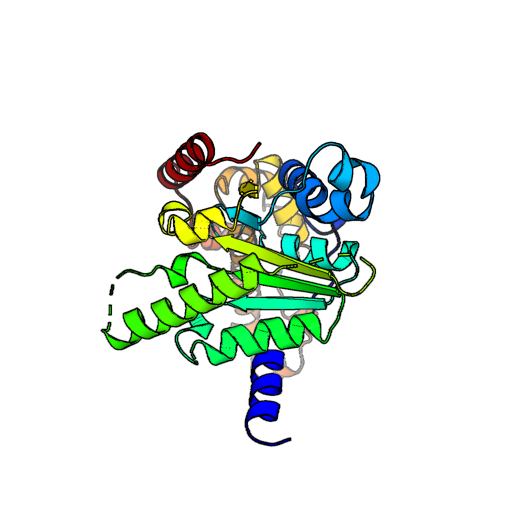71 77.042 1.00 24.72 305 PHE A C 1
ATOM 925 O O . PHE A 1 122 ? 16.772 42.323 77.980 1.00 30.91 305 PHE A O 1
ATOM 933 N N . ILE A 1 123 ? 15.123 43.593 77.109 1.00 25.80 306 ILE A N 1
ATOM 934 C CA . ILE A 1 123 ? 14.297 43.605 78.308 1.00 27.07 306 ILE A CA 1
ATOM 935 C C . ILE A 1 123 ? 13.164 42.611 78.078 1.00 33.46 306 ILE A C 1
ATOM 936 O O . ILE A 1 123 ? 12.161 42.928 77.431 1.00 32.30 306 ILE A O 1
ATOM 941 N N . ASP A 1 124 ? 13.328 41.404 78.611 1.00 41.39 307 ASP A N 1
ATOM 942 C CA . ASP A 1 124 ? 12.390 40.314 78.389 1.00 47.00 307 ASP A CA 1
ATOM 943 C C . ASP A 1 124 ? 11.249 40.364 79.396 1.00 39.68 307 ASP A C 1
ATOM 944 O O . ASP A 1 124 ? 11.429 40.771 80.547 1.00 40.45 307 ASP A O 1
ATOM 949 N N . GLN A 1 125 ? 10.066 39.939 78.945 1.00 35.45 308 GLN A N 1
ATOM 950 C CA . GLN A 1 125 ? 8.858 39.909 79.770 1.00 42.55 308 GLN A CA 1
ATOM 951 C C . GLN A 1 125 ? 8.589 41.275 80.399 1.00 39.79 308 GLN A C 1
ATOM 952 O O . GLN A 1 125 ? 8.320 41.398 81.596 1.00 38.45 308 GLN A O 1
ATOM 958 N N . ILE A 1 126 ? 8.659 42.317 79.565 1.00 36.73 309 ILE A N 1
ATOM 959 C CA . ILE A 1 126 ? 8.533 43.684 80.059 1.00 37.83 309 ILE A CA 1
ATOM 960 C C . ILE A 1 126 ? 7.130 43.973 80.582 1.00 45.62 309 ILE A C 1
ATOM 961 O O . ILE A 1 126 ? 6.930 44.961 81.298 1.00 51.68 309 ILE A O 1
ATOM 966 N N . ASP A 1 127 ? 6.150 43.128 80.256 1.00 39.57 310 ASP A N 1
ATOM 967 C CA . ASP A 1 127 ? 4.801 43.323 80.771 1.00 39.81 310 ASP A CA 1
ATOM 968 C C . ASP A 1 127 ? 4.710 43.080 82.272 1.00 47.54 310 ASP A C 1
ATOM 969 O O . ASP A 1 127 ? 3.754 43.542 82.903 1.00 52.16 310 ASP A O 1
ATOM 974 N N . SER A 1 128 ? 5.679 42.370 82.858 1.00 50.51 311 SER A N 1
ATOM 975 C CA . SER A 1 128 ? 5.642 42.089 84.289 1.00 55.63 311 SER A CA 1
ATOM 976 C C . SER A 1 128 ? 5.914 43.326 85.134 1.00 60.89 311 SER A C 1
ATOM 977 O O . SER A 1 128 ? 5.597 43.327 86.327 1.00 68.48 311 SER A O 1
ATOM 980 N N . ILE A 1 129 ? 6.500 44.375 84.549 1.00 64.45 312 ILE A N 1
ATOM 981 C CA . ILE A 1 129 ? 6.704 45.615 85.284 1.00 66.97 312 ILE A CA 1
ATOM 982 C C . ILE A 1 129 ? 5.376 46.309 85.559 1.00 76.71 312 ILE A C 1
ATOM 983 O O . ILE A 1 129 ? 5.268 47.091 86.509 1.00 80.56 312 ILE A O 1
ATOM 988 N N . CYS A 1 130 ? 4.349 46.028 84.757 1.00 81.95 313 CYS A N 1
ATOM 989 C CA . CYS A 1 130 ? 3.015 46.583 84.947 1.00 89.92 313 CYS A CA 1
ATOM 990 C C . CYS A 1 130 ? 2.071 45.598 85.628 1.00 100.76 313 CYS A C 1
ATOM 991 O O . CYS A 1 130 ? 0.865 45.611 85.364 1.00 106.37 313 CYS A O 1
ATOM 994 N N . SER A 1 131 ? 2.593 44.740 86.498 1.00 106.64 314 SER A N 1
ATOM 995 C CA . SER A 1 131 ? 1.752 43.744 87.148 1.00 106.99 314 SER A CA 1
ATOM 996 C C . SER A 1 131 ? 0.865 44.396 88.202 1.00 112.13 314 SER A C 1
ATOM 997 O O . SER A 1 131 ? 1.331 45.201 89.015 1.00 117.14 314 SER A O 1
ATOM 1000 N N . ARG A 1 132 ? -0.415 44.039 88.186 1.00 106.85 315 ARG A N 1
ATOM 1001 C CA . ARG A 1 132 ? -1.390 44.570 89.127 1.00 102.85 315 ARG A CA 1
ATOM 1002 C C . ARG A 1 132 ? -1.084 44.144 90.561 1.00 100.99 315 ARG A C 1
ATOM 1003 O O . ARG A 1 132 ? -1.927 43.561 91.242 1.00 100.35 315 ARG A O 1
ATOM 1011 N N . THR A 1 135 ? 2.626 41.983 96.711 1.00 79.21 318 THR A N 1
ATOM 1012 C CA . THR A 1 135 ? 1.983 42.733 97.783 1.00 83.69 318 THR A CA 1
ATOM 1013 C C . THR A 1 135 ? 2.085 44.231 97.529 1.00 85.87 318 THR A C 1
ATOM 1014 O O . THR A 1 135 ? 2.272 44.665 96.393 1.00 79.27 318 THR A O 1
ATOM 1018 N N . SER A 1 136 ? 1.966 45.021 98.598 1.00 91.58 319 SER A N 1
ATOM 1019 C CA . SER A 1 136 ? 2.048 46.469 98.445 1.00 88.92 319 SER A CA 1
ATOM 1020 C C . SER A 1 136 ? 3.466 46.911 98.109 1.00 84.15 319 SER A C 1
ATOM 1021 O O . SER A 1 136 ? 3.658 47.858 97.337 1.00 79.49 319 SER A O 1
ATOM 1024 N N . ASP A 1 137 ? 4.472 46.244 98.681 1.00 87.55 320 ASP A N 1
ATOM 1025 C CA . ASP A 1 137 ? 5.855 46.590 98.364 1.00 97.75 320 ASP A CA 1
ATOM 1026 C C . ASP A 1 137 ? 6.176 46.302 96.903 1.00 101.18 320 ASP A C 1
ATOM 1027 O O . ASP A 1 137 ? 6.908 47.064 96.259 1.00 100.46 320 ASP A O 1
ATOM 1032 N N . GLU A 1 138 ? 5.637 45.207 96.360 1.00 103.15 321 GLU A N 1
ATOM 1033 C CA . GLU A 1 138 ? 5.886 44.879 94.961 1.00 107.63 321 GLU A CA 1
ATOM 1034 C C . GLU A 1 138 ? 5.313 45.946 94.039 1.00 97.05 321 GLU A C 1
ATOM 1035 O O . GLU A 1 138 ? 5.944 46.324 93.045 1.00 100.36 321 GLU A O 1
ATOM 1041 N N . HIS A 1 139 ? 4.114 46.443 94.353 1.00 87.72 322 HIS A N 1
ATOM 1042 C CA . HIS A 1 139 ? 3.511 47.488 93.534 1.00 87.31 322 HIS A CA 1
ATOM 1043 C C . HIS A 1 139 ? 4.335 48.768 93.572 1.00 83.31 322 HIS A C 1
ATOM 1044 O O . HIS A 1 139 ? 4.347 49.529 92.598 1.00 80.73 322 HIS A O 1
ATOM 1051 N N . GLU A 1 140 ? 5.037 49.019 94.680 1.00 81.61 323 GLU A N 1
ATOM 1052 C CA . GLU A 1 140 ? 5.869 50.213 94.777 1.00 76.55 323 GLU A CA 1
ATOM 1053 C C . GLU A 1 140 ? 7.224 50.005 94.112 1.00 67.28 323 GLU A C 1
ATOM 1054 O O . GLU A 1 140 ? 7.729 50.905 93.432 1.00 65.45 323 GLU A O 1
ATOM 1060 N N . ALA A 1 141 ? 7.826 48.826 94.292 1.00 62.81 324 ALA A N 1
ATOM 1061 C CA . ALA A 1 141 ? 9.099 48.542 93.637 1.00 57.54 324 ALA A CA 1
ATOM 1062 C C . ALA A 1 141 ? 8.937 48.469 92.123 1.00 52.31 324 ALA A C 1
ATOM 1063 O O . ALA A 1 141 ? 9.763 49.007 91.378 1.00 53.89 324 ALA A O 1
ATOM 1065 N N . SER A 1 142 ? 7.873 47.813 91.649 1.00 47.39 325 SER A N 1
ATOM 1066 C CA . SER A 1 142 ? 7.608 47.783 90.213 1.00 49.16 325 SER A CA 1
ATOM 1067 C C . SER A 1 142 ? 7.284 49.174 89.681 1.00 42.61 325 SER A C 1
ATOM 1068 O O . SER A 1 142 ? 7.608 49.492 88.530 1.00 39.41 325 SER A O 1
ATOM 1071 N N . ARG A 1 143 ? 6.656 50.019 90.502 1.00 43.65 326 ARG A N 1
ATOM 1072 C CA . ARG A 1 143 ? 6.374 51.385 90.069 1.00 47.92 326 ARG A CA 1
ATOM 1073 C C . ARG A 1 143 ? 7.659 52.197 89.950 1.00 52.23 326 ARG A C 1
ATOM 1074 O O . ARG A 1 143 ? 7.830 52.971 88.999 1.00 52.68 326 ARG A O 1
ATOM 1082 N N . ARG A 1 144 ? 8.580 52.030 90.904 1.00 53.23 327 ARG A N 1
ATOM 1083 C CA . ARG A 1 144 ? 9.866 52.719 90.806 1.00 52.14 327 ARG A CA 1
ATOM 1084 C C . ARG A 1 144 ? 10.674 52.211 89.619 1.00 47.06 327 ARG A C 1
ATOM 1085 O O . ARG A 1 144 ? 11.318 52.997 88.912 1.00 48.52 327 ARG A O 1
ATOM 1093 N N . VAL A 1 145 ? 10.657 50.897 89.388 1.00 39.03 328 VAL A N 1
ATOM 1094 C CA . VAL A 1 145 ? 11.397 50.330 88.265 1.00 46.56 328 VAL A CA 1
ATOM 1095 C C . VAL A 1 145 ? 10.833 50.837 86.946 1.00 47.27 328 VAL A C 1
ATOM 1096 O O . VAL A 1 145 ? 11.577 51.089 85.991 1.00 44.49 328 VAL A O 1
ATOM 1100 N N . LYS A 1 146 ? 9.513 51.015 86.879 1.00 40.91 329 LYS A N 1
ATOM 1101 C CA . LYS A 1 146 ? 8.895 51.505 85.655 1.00 41.09 329 LYS A CA 1
ATOM 1102 C C . LYS A 1 146 ? 9.217 52.975 85.422 1.00 45.99 329 LYS A C 1
ATOM 1103 O O . LYS A 1 146 ? 9.453 53.388 84.281 1.00 47.40 329 LYS A O 1
ATOM 1109 N N . SER A 1 147 ? 9.233 53.780 86.488 1.00 50.64 330 SER A N 1
ATOM 1110 C CA . SER A 1 147 ? 9.513 55.205 86.336 1.00 48.60 330 SER A CA 1
ATOM 1111 C C . SER A 1 147 ? 10.943 55.436 85.863 1.00 43.13 330 SER A C 1
ATOM 1112 O O . SER A 1 147 ? 11.187 56.243 84.958 1.00 48.05 330 SER A O 1
ATOM 1115 N N . GLU A 1 148 ? 11.906 54.739 86.470 1.00 34.79 331 GLU A N 1
ATOM 1116 C CA . GLU A 1 148 ? 13.294 54.883 86.045 1.00 44.42 331 GLU A CA 1
ATOM 1117 C C . GLU A 1 148 ? 13.516 54.300 84.654 1.00 42.05 331 GLU A C 1
ATOM 1118 O O . GLU A 1 148 ? 14.371 54.790 83.908 1.00 37.60 331 GLU A O 1
ATOM 1124 N N . LEU A 1 149 ? 12.750 53.271 84.283 1.00 50.32 332 LEU A N 1
ATOM 1125 C CA . LEU A 1 149 ? 12.872 52.704 82.943 1.00 45.83 332 LEU A CA 1
ATOM 1126 C C . LEU A 1 149 ? 12.415 53.696 81.880 1.00 33.82 332 LEU A C 1
ATOM 1127 O O . LEU A 1 149 ? 13.080 53.863 80.851 1.00 31.63 332 LEU A O 1
ATOM 1132 N N . LEU A 1 150 ? 11.278 54.360 82.106 1.00 39.55 333 LEU A N 1
ATOM 1133 C CA . LEU A 1 150 ? 10.815 55.373 81.161 1.00 42.46 333 LEU A CA 1
ATOM 1134 C C . LEU A 1 150 ? 11.826 56.505 81.029 1.00 44.46 333 LEU A C 1
ATOM 1135 O O . LEU A 1 150 ? 12.034 57.041 79.934 1.00 48.07 333 LEU A O 1
ATOM 1140 N N . ILE A 1 151 ? 12.470 56.879 82.136 1.00 35.06 334 ILE A N 1
ATOM 1141 C CA . ILE A 1 151 ? 13.478 57.934 82.092 1.00 37.99 334 ILE A CA 1
ATOM 1142 C C . ILE A 1 151 ? 14.659 57.502 81.232 1.00 40.48 334 ILE A C 1
ATOM 1143 O O . ILE A 1 151 ? 15.137 58.256 80.376 1.00 46.58 334 ILE A O 1
ATOM 1148 N N . GLN A 1 152 ? 15.143 56.276 81.442 1.00 34.45 335 GLN A N 1
ATOM 1149 C CA . GLN A 1 152 ? 16.284 55.793 80.671 1.00 38.96 335 GLN A CA 1
ATOM 1150 C C . GLN A 1 152 ? 15.920 55.594 79.206 1.00 37.23 335 GLN A C 1
ATOM 1151 O O . GLN A 1 152 ? 16.719 55.907 78.316 1.00 36.88 335 GLN A O 1
ATOM 1157 N N . MET A 1 153 ? 14.717 55.082 78.935 1.00 38.03 336 MET A N 1
ATOM 1158 C CA . MET A 1 153 ? 14.303 54.877 77.551 1.00 38.77 336 MET A CA 1
ATOM 1159 C C . MET A 1 153 ? 14.042 56.199 76.837 1.00 40.70 336 MET A C 1
ATOM 1160 O O . MET A 1 153 ? 14.228 56.287 75.618 1.00 40.61 336 MET A O 1
ATOM 1165 N N . ASP A 1 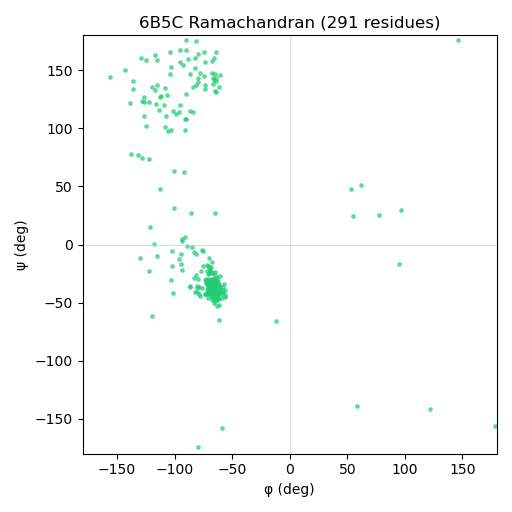154 ? 13.614 57.234 77.564 1.00 40.30 337 ASP A N 1
ATOM 1166 C CA . ASP A 1 154 ? 13.459 58.541 76.936 1.00 37.94 337 ASP A CA 1
ATOM 1167 C C . ASP A 1 154 ? 14.799 59.157 76.560 1.00 39.56 337 ASP A C 1
ATOM 1168 O O . ASP A 1 154 ? 14.841 60.036 75.692 1.00 47.79 337 ASP A O 1
ATOM 1173 N N . GLY A 1 155 ? 15.887 58.714 77.182 1.00 41.23 338 GLY A N 1
ATOM 1174 C CA . GLY A 1 155 ? 17.193 59.271 76.901 1.00 50.37 338 GLY A CA 1
ATOM 1175 C C . GLY A 1 155 ? 17.890 58.613 75.729 1.00 60.94 338 GLY A C 1
ATOM 1176 O O . GLY A 1 155 ? 18.594 59.281 74.966 1.00 69.67 338 GLY A O 1
ATOM 1177 N N . VAL A 1 156 ? 17.708 57.305 75.579 1.00 57.63 339 VAL A N 1
ATOM 1178 C CA . VAL A 1 156 ? 18.348 56.569 74.497 1.00 64.16 339 VAL A CA 1
ATOM 1179 C C . VAL A 1 156 ? 17.783 57.018 73.158 1.00 69.09 339 VAL A C 1
ATOM 1180 O O . VAL A 1 156 ? 18.526 57.416 72.262 1.00 79.95 339 VAL A O 1
ATOM 1184 N N . PRO A 1 165 ? 28.090 57.353 67.131 1.00 71.80 348 PRO A N 1
ATOM 1185 C CA . PRO A 1 165 ? 28.762 56.449 66.191 1.00 72.18 348 PRO A CA 1
ATOM 1186 C C . PRO A 1 165 ? 29.080 55.096 66.825 1.00 78.31 348 PRO A C 1
ATOM 1187 O O . PRO A 1 165 ? 28.532 54.074 66.407 1.00 77.23 348 PRO A O 1
ATOM 1191 N N . SER A 1 166 ? 29.959 55.105 67.829 1.00 79.59 349 SER A N 1
ATOM 1192 C CA . SER A 1 166 ? 30.300 53.912 68.592 1.00 74.81 349 SER A CA 1
ATOM 1193 C C . SER A 1 166 ? 29.620 53.850 69.951 1.00 74.66 349 SER A C 1
ATOM 1194 O O . SER A 1 166 ? 29.550 52.766 70.539 1.00 78.38 349 SER A O 1
ATOM 1197 N N . LYS A 1 167 ? 29.132 54.972 70.469 1.00 71.97 350 LYS A N 1
ATOM 1198 C CA . LYS A 1 167 ? 28.481 54.997 71.779 1.00 70.71 350 LYS A CA 1
ATOM 1199 C C . LYS A 1 167 ? 26.961 55.016 71.624 1.00 68.39 350 LYS A C 1
ATOM 1200 O O . LYS A 1 167 ? 26.275 55.960 72.015 1.00 71.21 350 LYS A O 1
ATOM 1206 N N . MET A 1 168 ? 26.442 53.935 71.046 1.00 66.82 351 MET A N 1
ATOM 1207 C CA . MET A 1 168 ? 25.017 53.760 70.801 1.00 63.12 351 MET A CA 1
ATOM 1208 C C . MET A 1 168 ? 24.442 52.712 71.745 1.00 54.72 351 MET A C 1
ATOM 1209 O O . MET A 1 168 ? 25.029 51.643 71.933 1.00 59.54 351 MET A O 1
ATOM 1214 N N . VAL A 1 169 ? 23.288 53.019 72.332 1.00 40.28 352 VAL A N 1
ATOM 1215 C CA . VAL A 1 169 ? 22.582 52.103 73.222 1.00 42.58 352 VAL A CA 1
ATOM 1216 C C . VAL A 1 169 ? 21.158 51.969 72.702 1.00 50.97 352 VAL A C 1
ATOM 1217 O O . VAL A 1 169 ? 20.375 52.925 72.769 1.00 50.66 352 VAL A O 1
ATOM 1221 N N . MET A 1 170 ? 20.824 50.794 72.175 1.00 54.74 353 MET A N 1
ATOM 1222 C CA . MET A 1 170 ? 19.478 50.495 71.709 1.00 47.14 353 MET A CA 1
ATOM 1223 C C . MET A 1 170 ? 18.774 49.596 72.717 1.00 42.94 353 MET A C 1
ATOM 1224 O O . MET A 1 170 ? 19.402 48.763 73.377 1.00 39.49 353 MET A O 1
ATOM 1229 N N . VAL A 1 171 ? 17.460 49.774 72.831 1.00 38.89 354 VAL A N 1
ATOM 1230 C CA . VAL A 1 171 ? 16.643 49.034 73.785 1.00 36.32 354 VAL A CA 1
ATOM 1231 C C . VAL A 1 171 ? 15.652 48.181 73.005 1.00 37.91 354 VAL A C 1
ATOM 1232 O O . VAL A 1 171 ? 14.846 48.707 72.227 1.00 36.53 354 VAL A O 1
ATOM 1236 N N . LEU A 1 172 ? 15.716 46.869 73.209 1.00 41.73 355 LEU A N 1
ATOM 1237 C CA . LEU A 1 172 ? 14.764 45.930 72.637 1.00 38.92 355 LEU A CA 1
ATOM 1238 C C . LEU A 1 172 ? 13.976 45.279 73.762 1.00 40.38 355 LEU A C 1
ATOM 1239 O O . LEU A 1 172 ? 14.544 44.903 74.792 1.00 48.89 355 LEU A O 1
ATOM 1244 N N . ALA A 1 173 ? 12.669 45.149 73.565 1.00 35.66 356 ALA A N 1
ATOM 1245 C CA . ALA A 1 173 ? 11.793 44.538 74.549 1.00 32.71 356 ALA A CA 1
ATOM 1246 C C . ALA A 1 173 ? 11.014 43.394 73.912 1.00 39.51 356 ALA A C 1
ATOM 1247 O O . ALA A 1 173 ? 10.863 43.321 72.689 1.00 42.67 356 ALA A O 1
ATOM 1249 N N . ALA A 1 174 ? 10.524 42.495 74.761 1.00 39.46 357 ALA A N 1
ATOM 1250 C CA . ALA A 1 174 ? 9.731 41.358 74.320 1.00 30.60 357 ALA A CA 1
ATOM 1251 C C . ALA A 1 174 ? 8.637 41.087 75.339 1.00 29.68 357 ALA A C 1
ATOM 1252 O O . ALA A 1 174 ? 8.800 41.355 76.532 1.00 36.33 357 ALA A O 1
ATOM 1254 N N . THR A 1 175 ? 7.517 40.550 74.859 1.00 30.31 358 THR A N 1
ATOM 1255 C CA . THR A 1 175 ? 6.404 40.245 75.745 1.00 36.59 358 THR A CA 1
ATOM 1256 C C . THR A 1 175 ? 5.539 39.158 75.126 1.00 38.01 358 THR A C 1
ATOM 1257 O O . THR A 1 175 ? 5.367 39.108 73.905 1.00 33.84 358 THR A O 1
ATOM 1261 N N . ASN A 1 176 ? 5.008 38.287 75.981 1.00 37.21 359 ASN A N 1
ATOM 1262 C CA . ASN A 1 176 ? 4.003 37.317 75.574 1.00 32.59 359 ASN A CA 1
ATOM 1263 C C . ASN A 1 176 ? 2.588 37.812 75.825 1.00 36.53 359 ASN A C 1
ATOM 1264 O O . ASN A 1 176 ? 1.632 37.159 75.395 1.00 42.19 359 ASN A O 1
ATOM 1269 N N . PHE A 1 177 ? 2.438 38.942 76.512 1.00 29.17 360 PHE A N 1
ATOM 1270 C CA . PHE A 1 177 ? 1.130 39.503 76.847 1.00 31.17 360 PHE A CA 1
ATOM 1271 C C . PHE A 1 177 ? 1.197 41.004 76.619 1.00 32.91 360 PHE A C 1
ATOM 1272 O O . PHE A 1 177 ? 1.316 41.792 77.565 1.00 29.44 360 PHE A O 1
ATOM 1280 N N . PRO A 1 178 ? 1.122 41.440 75.359 1.00 35.17 361 PRO A N 1
ATOM 1281 C CA . PRO A 1 178 ? 1.240 42.880 75.079 1.00 31.19 361 PRO A CA 1
ATOM 1282 C C . PRO A 1 178 ? 0.103 43.701 75.656 1.00 38.87 361 PRO A C 1
ATOM 1283 O O . PRO A 1 178 ? 0.275 44.904 75.891 1.00 35.51 361 PRO A O 1
ATOM 1287 N N . TRP A 1 179 ? -1.055 43.086 75.902 1.00 39.18 362 TRP A N 1
ATOM 1288 C CA . TRP A 1 179 ? -2.191 43.808 76.460 1.00 41.98 362 TRP A CA 1
ATOM 1289 C C . TRP A 1 179 ? -1.984 44.203 77.916 1.00 44.39 362 TRP A C 1
ATOM 1290 O O . TRP A 1 179 ? -2.774 44.995 78.441 1.00 41.90 362 TRP A O 1
ATOM 1301 N N . ASP A 1 180 ? -0.954 43.677 78.574 1.00 52.28 363 ASP A N 1
ATOM 1302 C CA . ASP A 1 180 ? -0.641 44.023 79.954 1.00 47.70 363 ASP A CA 1
ATOM 1303 C C . ASP A 1 180 ? 0.372 45.155 80.068 1.00 47.64 363 ASP A C 1
ATOM 1304 O O . ASP A 1 180 ? 0.785 45.488 81.184 1.00 46.34 363 ASP A O 1
ATOM 1309 N N . ILE A 1 181 ? 0.779 45.752 78.951 1.00 46.81 364 ILE A N 1
ATOM 1310 C CA . ILE A 1 181 ? 1.760 46.831 78.957 1.00 47.63 364 ILE A CA 1
ATOM 1311 C C . ILE A 1 181 ? 1.025 48.160 79.074 1.00 43.28 364 ILE A C 1
ATOM 1312 O O . ILE A 1 181 ? 0.075 48.424 78.327 1.00 42.50 364 ILE A O 1
ATOM 1317 N N . ASP A 1 182 ? 1.462 48.994 80.018 1.00 48.81 365 ASP A N 1
ATOM 1318 C CA . ASP A 1 182 ? 0.810 50.270 80.278 1.00 55.01 365 ASP A CA 1
ATOM 1319 C C . ASP A 1 182 ? 0.924 51.194 79.066 1.00 50.02 365 ASP A C 1
ATOM 1320 O O . ASP A 1 182 ? 1.715 50.973 78.149 1.00 49.41 365 ASP A O 1
ATOM 1325 N N . GLU A 1 183 ? 0.117 52.255 79.078 1.00 50.87 366 GLU A N 1
ATOM 1326 C CA . GLU A 1 183 ? 0.141 53.207 77.973 1.00 48.77 366 GLU A CA 1
ATOM 1327 C C . GLU A 1 183 ? 1.429 54.022 77.978 1.00 43.12 366 GLU A C 1
ATOM 1328 O O . GLU A 1 183 ? 1.977 54.330 76.913 1.00 43.11 366 GLU A O 1
ATOM 1334 N N . ALA A 1 184 ? 1.938 54.369 79.164 1.00 43.00 367 ALA A N 1
ATOM 1335 C CA . ALA A 1 184 ? 3.191 55.115 79.239 1.00 39.19 367 ALA A CA 1
ATOM 1336 C C . ALA A 1 184 ? 4.375 54.282 78.763 1.00 46.71 367 ALA A C 1
ATOM 1337 O O . ALA A 1 184 ? 5.305 54.821 78.153 1.00 37.91 367 ALA A O 1
ATOM 1339 N N . LEU A 1 185 ? 4.362 52.976 79.032 1.00 41.15 368 LEU A N 1
ATOM 1340 C CA . LEU A 1 185 ? 5.444 52.112 78.573 1.00 37.01 368 LEU A CA 1
ATOM 1341 C C . LEU A 1 185 ? 5.281 51.758 77.100 1.00 28.51 368 LEU A C 1
ATOM 1342 O O . LEU A 1 185 ? 6.273 51.664 76.368 1.00 35.19 368 LEU A O 1
ATOM 1347 N N . ARG A 1 186 ? 4.038 51.569 76.649 1.00 34.09 369 ARG A N 1
ATOM 1348 C CA . ARG A 1 186 ? 3.795 51.317 75.232 1.00 45.56 369 ARG A CA 1
ATOM 1349 C C . ARG A 1 186 ? 4.221 52.503 74.377 1.00 49.59 369 ARG A C 1
ATOM 1350 O O . ARG A 1 186 ? 4.603 52.327 73.214 1.00 43.59 369 ARG A O 1
ATOM 1358 N N . ARG A 1 187 ? 4.172 53.714 74.936 1.00 49.92 370 ARG A N 1
ATOM 1359 C CA . ARG A 1 187 ? 4.535 54.910 74.186 1.00 52.18 370 ARG A CA 1
ATOM 1360 C C . ARG A 1 187 ? 6.035 54.999 73.929 1.00 43.40 370 ARG A C 1
ATOM 1361 O O . ARG A 1 187 ? 6.449 55.678 72.984 1.00 38.44 370 ARG A O 1
ATOM 1369 N N . ARG A 1 188 ? 6.853 54.331 74.740 1.00 40.25 371 ARG A N 1
ATOM 1370 C CA . ARG A 1 188 ? 8.291 54.260 74.517 1.00 32.68 371 ARG A CA 1
ATOM 1371 C C . ARG A 1 188 ? 8.691 53.060 73.667 1.00 35.41 371 ARG A C 1
ATOM 1372 O O . ARG A 1 188 ? 9.888 52.801 73.503 1.00 41.77 371 ARG A O 1
ATOM 1380 N N . LEU A 1 189 ? 7.716 52.320 73.134 1.00 25.10 372 LEU A N 1
ATOM 1381 C CA . LEU A 1 189 ? 7.959 51.158 72.283 1.00 33.30 372 LEU A CA 1
ATOM 1382 C C . LEU A 1 189 ? 7.132 51.334 71.008 1.00 37.79 372 LEU A C 1
ATOM 1383 O O . LEU A 1 189 ? 6.102 50.684 70.818 1.00 43.41 372 LEU A O 1
ATOM 1388 N N . GLU A 1 190 ? 7.593 52.230 70.133 1.00 30.72 373 GLU A N 1
ATOM 1389 C CA . GLU A 1 190 ? 6.807 52.587 68.955 1.00 36.40 373 GLU A CA 1
ATOM 1390 C C . GLU A 1 190 ? 6.712 51.430 67.968 1.00 36.70 373 GLU A C 1
ATOM 1391 O O . GLU A 1 190 ? 5.631 51.148 67.440 1.00 45.51 373 GLU A O 1
ATOM 1397 N N . LYS A 1 191 ? 7.824 50.747 67.704 1.00 34.69 374 LYS A N 1
ATOM 1398 C CA . LYS A 1 191 ? 7.855 49.664 66.726 1.00 30.84 374 LYS A CA 1
ATOM 1399 C C . LYS A 1 191 ? 7.445 48.363 67.409 1.00 29.33 374 LYS A C 1
ATOM 1400 O O . LYS A 1 191 ? 8.144 47.875 68.303 1.00 34.39 374 LYS A O 1
ATOM 1406 N N . ARG A 1 192 ? 6.314 47.803 66.990 1.00 27.31 375 ARG A N 1
ATOM 1407 C CA . ARG A 1 192 ? 5.845 46.514 67.482 1.00 30.34 375 ARG A CA 1
ATOM 1408 C C . ARG A 1 192 ? 5.916 45.492 66.357 1.00 28.10 375 ARG A C 1
ATOM 1409 O O . ARG A 1 192 ? 5.397 45.729 65.261 1.00 28.44 375 ARG A O 1
ATOM 1417 N N . ILE A 1 193 ? 6.565 44.363 66.632 1.00 25.45 376 ILE A N 1
ATOM 1418 C CA . ILE A 1 193 ? 6.811 43.321 65.644 1.00 32.46 376 ILE A CA 1
ATOM 1419 C C . ILE A 1 193 ? 6.329 41.998 66.219 1.00 29.68 376 ILE A C 1
ATOM 1420 O O . ILE A 1 193 ? 6.772 41.589 67.299 1.00 26.51 376 ILE A O 1
ATOM 1425 N N . TYR A 1 194 ? 5.424 41.334 65.505 1.00 32.93 377 TYR A N 1
ATOM 1426 C CA . TYR A 1 194 ? 4.908 40.035 65.914 1.00 31.08 377 TYR A CA 1
ATOM 1427 C C . TYR A 1 194 ? 5.845 38.923 65.461 1.00 27.28 377 TYR A C 1
ATOM 1428 O O . TYR A 1 194 ? 6.321 38.919 64.321 1.00 24.34 377 TYR A O 1
ATOM 1437 N N . ILE A 1 195 ? 6.102 37.983 66.363 1.00 21.38 378 ILE A N 1
ATOM 1438 C CA . ILE A 1 195 ? 6.954 36.828 66.107 1.00 27.85 378 ILE A CA 1
ATOM 1439 C C . ILE A 1 195 ? 6.047 35.605 65.993 1.00 23.30 378 ILE A C 1
ATOM 1440 O O . ILE A 1 195 ? 5.469 35.167 66.999 1.00 28.11 378 ILE A O 1
ATOM 1445 N N . PRO A 1 196 ? 5.889 35.023 64.807 1.00 24.39 379 PRO A N 1
ATOM 1446 C CA . PRO A 1 196 ? 4.889 33.969 64.622 1.00 28.48 379 PRO A CA 1
ATOM 1447 C C . PRO A 1 196 ? 5.383 32.599 65.062 1.00 32.90 379 PRO A C 1
ATOM 1448 O O . PRO A 1 196 ? 6.581 32.343 65.196 1.00 36.52 379 PRO A O 1
ATOM 1452 N N . LEU A 1 197 ? 4.416 31.713 65.289 1.00 37.34 380 LEU A N 1
ATOM 1453 C CA . LEU A 1 197 ? 4.702 30.299 65.444 1.00 33.25 380 LEU A CA 1
ATOM 1454 C C . LEU A 1 197 ? 5.189 29.729 64.112 1.00 30.58 380 LEU A C 1
ATOM 1455 O O . LEU A 1 197 ? 4.926 30.301 63.053 1.00 25.18 380 LEU A O 1
ATOM 1460 N N . PRO A 1 198 ? 5.910 28.608 64.136 1.00 40.84 381 PRO A N 1
ATOM 1461 C CA . PRO A 1 198 ? 6.329 27.990 62.870 1.00 35.58 381 PRO A CA 1
ATOM 1462 C C . PRO A 1 198 ? 5.130 27.511 62.064 1.00 34.20 381 PRO A C 1
ATOM 1463 O O . PRO A 1 198 ? 4.139 27.030 62.618 1.00 35.99 381 PRO A O 1
ATOM 1467 N N . THR A 1 199 ? 5.227 27.655 60.743 1.00 44.17 382 THR A N 1
ATOM 1468 C CA . THR A 1 199 ? 4.182 27.185 59.841 1.00 56.65 382 THR A CA 1
ATOM 1469 C C . THR A 1 199 ? 4.328 25.678 59.640 1.00 70.65 382 THR A C 1
ATOM 1470 O O . THR A 1 199 ? 5.159 25.020 60.272 1.00 71.55 382 THR A O 1
ATOM 1474 N N . ALA A 1 200 ? 3.517 25.110 58.744 1.00 78.41 383 ALA A N 1
ATOM 1475 C CA . ALA A 1 200 ? 3.603 23.677 58.490 1.00 77.55 383 ALA A CA 1
ATOM 1476 C C . ALA A 1 200 ? 4.970 23.305 57.935 1.00 75.76 383 ALA A C 1
ATOM 1477 O O . ALA A 1 200 ? 5.572 22.313 58.361 1.00 67.86 383 ALA A O 1
ATOM 1479 N N . LYS A 1 201 ? 5.489 24.111 57.006 1.00 82.46 384 LYS A N 1
ATOM 1480 C CA . LYS 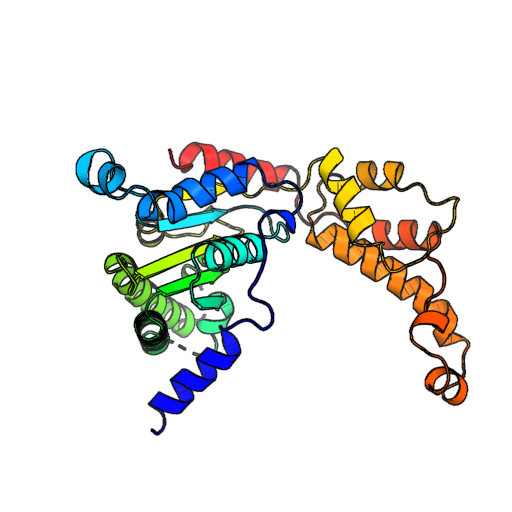A 1 201 ? 6.833 23.887 56.484 1.00 85.91 384 LYS A CA 1
ATOM 1481 C C . LYS A 1 201 ? 7.894 24.177 57.540 1.00 79.89 384 LYS A C 1
ATOM 1482 O O . LYS A 1 201 ? 8.945 23.525 57.568 1.00 79.07 384 LYS A O 1
ATOM 1488 N N . GLY A 1 202 ? 7.644 25.155 58.414 1.00 78.83 385 GLY A N 1
ATOM 1489 C CA . GLY A 1 202 ? 8.661 25.554 59.374 1.00 70.70 385 GLY A CA 1
ATOM 1490 C C . GLY A 1 202 ? 8.876 24.537 60.477 1.00 58.39 385 GLY A C 1
ATOM 1491 O O . GLY A 1 202 ? 9.997 24.377 60.974 1.00 48.35 385 GLY A O 1
ATOM 1492 N N . ARG A 1 203 ? 7.810 23.836 60.872 1.00 56.67 386 ARG A N 1
ATOM 1493 C CA . ARG A 1 203 ? 7.898 22.806 61.901 1.00 54.34 386 ARG A CA 1
ATOM 1494 C C . ARG A 1 203 ? 8.677 21.579 61.437 1.00 54.82 386 ARG A C 1
ATOM 1495 O O . ARG A 1 203 ? 9.187 20.829 62.278 1.00 37.00 386 ARG A O 1
ATOM 1503 N N . ALA A 1 204 ? 8.783 21.357 60.126 1.00 67.62 387 ALA A N 1
ATOM 1504 C CA . ALA A 1 204 ? 9.521 20.203 59.625 1.00 70.63 387 ALA A CA 1
ATOM 1505 C C . ALA A 1 204 ? 11.026 20.390 59.773 1.00 71.10 387 ALA A C 1
ATOM 1506 O O . ALA A 1 204 ? 11.733 19.459 60.173 1.00 68.41 387 ALA A O 1
ATOM 1508 N N . GLU A 1 205 ? 11.531 21.585 59.457 1.00 72.12 388 GLU A N 1
ATOM 1509 C CA . GLU A 1 205 ? 12.966 21.826 59.565 1.00 78.26 388 GLU A CA 1
ATOM 1510 C C . GLU A 1 205 ? 13.405 21.959 61.017 1.00 75.87 388 GLU A C 1
ATOM 1511 O O . GLU A 1 205 ? 14.544 21.612 61.351 1.00 85.16 388 GLU A O 1
ATOM 1517 N N . LEU A 1 206 ? 12.526 22.460 61.889 1.00 66.97 389 LEU A N 1
ATOM 1518 C CA . LEU A 1 206 ? 12.850 22.505 63.310 1.00 50.68 389 LEU A CA 1
ATOM 1519 C C . LEU A 1 206 ? 12.973 21.103 63.890 1.00 45.00 389 LEU A C 1
ATOM 1520 O O . LEU A 1 206 ? 13.779 20.870 64.798 1.00 46.78 389 LEU A O 1
ATOM 1525 N N . LEU A 1 207 ? 12.178 20.158 63.384 1.00 43.48 390 LEU A N 1
ATOM 1526 C CA . LEU A 1 207 ? 12.277 18.780 63.852 1.00 53.55 390 LEU A CA 1
ATOM 1527 C C . LEU A 1 207 ? 13.630 18.178 63.500 1.00 56.77 390 LEU A C 1
ATOM 1528 O O . LEU A 1 207 ? 14.302 17.588 64.353 1.00 49.17 390 LEU A O 1
ATOM 1533 N N . LYS A 1 208 ? 14.051 18.326 62.241 1.00 61.55 391 LYS A N 1
ATOM 1534 C CA . LYS A 1 208 ? 15.286 17.689 61.794 1.00 70.77 391 LYS A CA 1
ATOM 1535 C C . LYS A 1 208 ? 16.510 18.321 62.446 1.00 66.87 391 LYS A C 1
ATOM 1536 O O . LYS A 1 208 ? 17.492 17.627 62.736 1.00 75.13 391 LYS A O 1
ATOM 1542 N N . ILE A 1 209 ? 16.474 19.634 62.682 1.00 58.63 392 ILE A N 1
ATOM 1543 C CA . ILE A 1 209 ? 17.572 20.286 63.390 1.00 55.65 392 ILE A CA 1
ATOM 1544 C C . ILE A 1 209 ? 17.638 19.799 64.833 1.00 47.84 392 ILE A C 1
ATOM 1545 O O . ILE A 1 209 ? 18.723 19.542 65.369 1.00 53.00 392 ILE A O 1
ATOM 1550 N N . ASN A 1 210 ? 16.480 19.647 65.481 1.00 39.39 393 ASN A N 1
ATOM 1551 C CA . ASN A 1 210 ? 16.459 19.111 66.837 1.00 41.10 393 ASN A CA 1
ATOM 1552 C C . ASN A 1 210 ? 16.815 17.631 66.884 1.00 46.75 393 ASN A C 1
ATOM 1553 O O . ASN A 1 210 ? 17.182 17.130 67.952 1.00 48.39 393 ASN A O 1
ATOM 1558 N N . LEU A 1 211 ? 16.718 16.923 65.759 1.00 48.12 394 LEU A N 1
ATOM 1559 C CA . LEU A 1 211 ? 17.020 15.496 65.724 1.00 46.87 394 LEU A CA 1
ATOM 1560 C C . LEU A 1 211 ? 18.269 15.228 64.895 1.00 55.21 394 LEU A C 1
ATOM 1561 O O . LEU A 1 211 ? 18.277 14.346 64.030 1.00 62.19 394 LEU A O 1
ATOM 1566 N N . ARG A 1 212 ? 19.330 15.991 65.152 1.00 65.86 395 ARG A N 1
ATOM 1567 C CA . ARG A 1 212 ? 20.593 15.853 64.439 1.00 72.97 395 ARG A CA 1
ATOM 1568 C C . ARG A 1 212 ? 21.597 14.978 65.180 1.00 73.65 395 ARG A C 1
ATOM 1569 O O . ARG A 1 212 ? 22.600 14.567 64.585 1.00 77.35 395 ARG A O 1
ATOM 1577 N N . GLU A 1 213 ? 21.342 14.670 66.454 1.00 76.63 396 GLU A N 1
ATOM 1578 C CA . GLU A 1 213 ? 22.261 13.894 67.279 1.00 85.77 396 GLU A CA 1
ATOM 1579 C C . GLU A 1 213 ? 21.615 12.622 67.816 1.00 84.28 396 GLU A C 1
ATOM 1580 O O . GLU A 1 213 ? 22.140 12.009 68.754 1.00 86.93 396 GLU A O 1
ATOM 1586 N N . VAL A 1 214 ? 20.481 12.215 67.251 1.00 76.03 397 VAL A N 1
ATOM 1587 C CA . VAL A 1 214 ? 19.765 11.027 67.702 1.00 65.83 397 VAL A CA 1
ATOM 1588 C C . VAL A 1 214 ? 19.311 10.228 66.489 1.00 56.49 397 VAL A C 1
ATOM 1589 O O . VAL A 1 214 ? 18.788 10.795 65.524 1.00 55.17 397 VAL A O 1
ATOM 1593 N N . GLU A 1 215 ? 19.530 8.915 66.531 1.00 61.12 398 GLU A N 1
ATOM 1594 C CA . GLU A 1 215 ? 19.035 8.029 65.489 1.00 57.42 398 GLU A CA 1
ATOM 1595 C C . GLU A 1 215 ? 17.529 7.839 65.628 1.00 52.85 398 GLU A C 1
ATOM 1596 O O . GLU A 1 215 ? 16.984 7.804 66.734 1.00 48.42 398 GLU A O 1
ATOM 1602 N N . LEU A 1 216 ? 16.856 7.712 64.490 1.00 46.45 399 LEU A N 1
ATOM 1603 C CA . LEU A 1 216 ? 15.416 7.519 64.449 1.00 42.73 399 LEU A CA 1
ATOM 1604 C C . LEU A 1 216 ? 15.100 6.198 63.766 1.00 41.39 399 LEU A C 1
ATOM 1605 O O . LEU A 1 216 ? 15.687 5.868 62.731 1.00 42.42 399 LEU A O 1
ATOM 1610 N N . ASP A 1 217 ? 14.178 5.440 64.357 1.00 44.16 400 ASP A N 1
ATOM 1611 C CA . ASP A 1 217 ? 13.716 4.218 63.721 1.00 48.29 400 ASP A CA 1
ATOM 1612 C C . ASP A 1 217 ? 13.082 4.550 62.370 1.00 42.81 400 ASP A C 1
ATOM 1613 O O . ASP A 1 217 ? 12.473 5.611 62.208 1.00 37.96 400 ASP A O 1
ATOM 1618 N N . PRO A 1 218 ? 13.221 3.669 61.378 1.00 43.27 401 PRO A N 1
ATOM 1619 C CA . PRO A 1 218 ? 12.699 3.995 60.041 1.00 40.67 401 PRO A CA 1
ATOM 1620 C C . PRO A 1 218 ? 11.189 4.143 59.996 1.00 45.31 401 PRO A C 1
ATOM 1621 O O . PRO A 1 218 ? 10.674 4.877 59.142 1.00 43.27 401 PRO A O 1
ATOM 1625 N N . ASP A 1 219 ? 10.459 3.474 60.892 1.00 54.30 402 ASP A N 1
ATOM 1626 C CA . ASP A 1 219 ? 9.004 3.563 60.876 1.00 57.48 402 ASP A CA 1
ATOM 1627 C C . ASP A 1 219 ? 8.503 4.920 61.351 1.00 58.11 402 ASP A C 1
ATOM 1628 O O . ASP A 1 219 ? 7.342 5.260 61.096 1.00 60.80 402 ASP A O 1
ATOM 1633 N N . ILE A 1 220 ? 9.347 5.697 62.035 1.00 52.72 403 ILE A N 1
ATOM 1634 C CA . ILE A 1 220 ? 8.966 7.047 62.430 1.00 52.84 403 ILE A CA 1
ATOM 1635 C C . ILE A 1 220 ? 8.755 7.892 61.187 1.00 66.93 403 ILE A C 1
ATOM 1636 O O . ILE A 1 220 ? 9.597 7.917 60.279 1.00 73.23 403 ILE A O 1
ATOM 1641 N N . GLN A 1 221 ? 7.630 8.591 61.140 1.00 75.74 404 GLN A N 1
ATOM 1642 C CA . GLN A 1 221 ? 7.274 9.445 60.011 1.00 89.05 404 GLN A CA 1
ATOM 1643 C C . GLN A 1 221 ? 7.409 10.896 60.461 1.00 86.66 404 GLN A C 1
ATOM 1644 O O . GLN A 1 221 ? 6.528 11.427 61.144 1.00 85.44 404 GLN A O 1
ATOM 1650 N N . LEU A 1 222 ? 8.518 11.534 60.077 1.00 84.45 405 LEU A N 1
ATOM 1651 C CA . LEU A 1 222 ? 8.760 12.912 60.493 1.00 84.68 405 LEU A CA 1
ATOM 1652 C C . LEU A 1 222 ? 7.741 13.860 59.876 1.00 90.57 405 LEU A C 1
ATOM 1653 O O . LEU A 1 222 ? 7.302 14.819 60.523 1.00 77.99 405 LEU A O 1
ATOM 1658 N N . GLU A 1 223 ? 7.348 13.606 58.627 1.00 112.04 406 GLU A N 1
ATOM 1659 C CA . GLU A 1 223 ? 6.422 14.511 57.953 1.00 121.93 406 GLU A CA 1
ATOM 1660 C C . GLU A 1 223 ? 5.035 14.445 58.580 1.00 121.99 406 GLU A C 1
ATOM 1661 O O . GLU A 1 223 ? 4.342 15.465 58.676 1.00 117.51 406 GLU A O 1
ATOM 1667 N N . ASP A 1 224 ? 4.619 13.255 59.019 1.00 123.69 407 ASP A N 1
ATOM 1668 C CA . ASP A 1 224 ? 3.366 13.133 59.756 1.00 120.85 407 ASP A CA 1
ATOM 1669 C C . ASP A 1 224 ? 3.443 13.870 61.088 1.00 107.40 407 ASP A C 1
ATOM 1670 O O . ASP A 1 224 ? 2.454 14.458 61.538 1.00 112.16 407 ASP A O 1
ATOM 1675 N N . ILE A 1 225 ? 4.619 13.872 61.720 1.00 83.22 408 ILE A N 1
ATOM 1676 C CA . ILE A 1 225 ? 4.788 14.595 62.977 1.00 66.80 408 ILE A CA 1
ATOM 1677 C C . ILE A 1 225 ? 4.710 16.102 62.744 1.00 66.06 408 ILE A C 1
ATOM 1678 O O . ILE A 1 225 ? 4.027 16.821 63.481 1.00 64.64 408 ILE A O 1
ATOM 1683 N N . ALA A 1 226 ? 5.380 16.597 61.697 1.00 65.00 409 ALA A N 1
ATOM 1684 C CA . ALA A 1 226 ? 5.422 18.037 61.445 1.00 71.49 409 ALA A CA 1
ATOM 1685 C C . ALA A 1 226 ? 4.034 18.621 61.210 1.00 79.74 409 ALA A C 1
ATOM 1686 O O . ALA A 1 226 ? 3.808 19.805 61.486 1.00 84.79 409 ALA A O 1
ATOM 1688 N N . GLU A 1 227 ? 3.098 17.810 60.710 1.00 89.71 410 GLU A N 1
ATOM 1689 C CA . GLU A 1 227 ? 1.703 18.204 60.530 1.00 100.24 410 GLU A CA 1
ATOM 1690 C C . GLU A 1 227 ? 0.900 18.113 61.821 1.00 97.12 410 GLU A C 1
ATOM 1691 O O . GLU A 1 227 ? 0.061 18.978 62.094 1.00 96.26 410 GLU A O 1
ATOM 1697 N N . LYS A 1 228 ? 1.126 17.062 62.611 1.00 98.51 411 LYS A N 1
ATOM 1698 C CA . LYS A 1 228 ? 0.382 16.894 63.854 1.00 102.09 411 LYS A CA 1
ATOM 1699 C C . LYS A 1 228 ? 0.743 17.966 64.873 1.00 95.29 411 LYS A C 1
ATOM 1700 O O . LYS A 1 228 ? -0.100 18.353 65.690 1.00 98.98 411 LYS A O 1
ATOM 1706 N N . ILE A 1 229 ? 1.973 18.476 64.824 1.00 83.84 412 ILE A N 1
ATOM 1707 C CA . ILE A 1 229 ? 2.457 19.427 65.819 1.00 73.10 412 ILE A CA 1
ATOM 1708 C C . ILE A 1 229 ? 2.068 20.850 65.438 1.00 66.85 412 ILE A C 1
ATOM 1709 O O . ILE A 1 229 ? 2.744 21.809 65.827 1.00 59.69 412 ILE A O 1
ATOM 1714 N N . GLU A 1 230 ? 0.979 21.005 64.688 1.00 66.49 413 GLU A N 1
ATOM 1715 C CA . GLU A 1 230 ? 0.557 22.337 64.276 1.00 60.50 413 GLU A CA 1
ATOM 1716 C C . GLU A 1 230 ? 0.150 23.154 65.494 1.00 52.02 413 GLU A C 1
ATOM 1717 O O . GLU A 1 230 ? -0.594 22.680 66.358 1.00 50.41 413 GLU A O 1
ATOM 1723 N N . GLY A 1 231 ? 0.661 24.380 65.569 1.00 49.27 414 GLY A N 1
ATOM 1724 C CA . GLY A 1 231 ? 0.487 25.221 66.728 1.00 39.25 414 GLY A CA 1
ATOM 1725 C C . GLY A 1 231 ? 1.619 25.155 67.732 1.00 43.94 414 GLY A C 1
ATOM 1726 O O . GLY A 1 231 ? 1.723 26.043 68.586 1.00 55.66 414 GLY A O 1
ATOM 1727 N N . TYR A 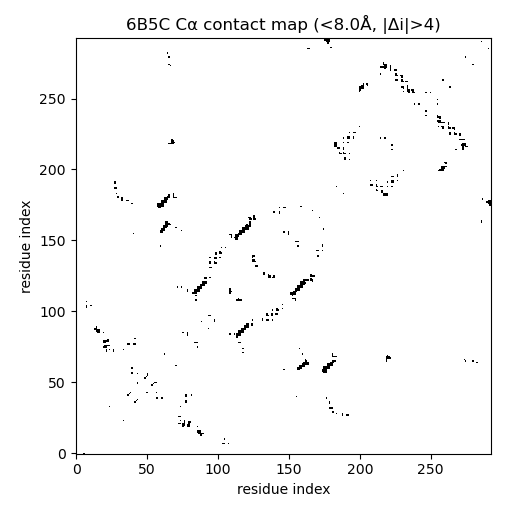1 232 ? 2.465 24.128 67.661 1.00 39.99 415 TYR A N 1
ATOM 1728 C CA . TYR A 1 232 ? 3.602 24.036 68.566 1.00 36.10 415 TYR A CA 1
ATOM 1729 C C . TYR A 1 232 ? 4.582 25.170 68.299 1.00 30.26 415 TYR A C 1
ATOM 1730 O O . TYR A 1 232 ? 4.815 25.553 67.150 1.00 26.89 415 TYR A O 1
ATOM 1739 N N . SER A 1 233 ? 5.157 25.707 69.369 1.00 39.72 416 SER A N 1
ATOM 1740 C CA . SER A 1 233 ? 6.219 26.689 69.242 1.00 37.93 416 SER A CA 1
ATOM 1741 C C . SER A 1 233 ? 7.548 25.982 68.983 1.00 37.13 416 SER A C 1
ATOM 1742 O O . SER A 1 233 ? 7.643 24.751 68.991 1.00 33.84 416 SER A O 1
ATOM 1745 N N . GLY A 1 234 ? 8.596 26.774 68.744 1.00 41.00 417 GLY A N 1
ATOM 1746 C CA . GLY A 1 234 ? 9.925 26.201 68.604 1.00 31.53 417 GLY A CA 1
ATOM 1747 C C . GLY A 1 234 ? 10.409 25.528 69.873 1.00 39.16 417 GLY A C 1
ATOM 1748 O O . GLY A 1 234 ? 11.106 24.508 69.817 1.00 34.04 417 GLY A O 1
ATOM 1749 N N . ALA A 1 235 ? 10.051 26.085 71.030 1.00 31.62 418 ALA A N 1
ATOM 1750 C CA . ALA A 1 235 ? 10.387 25.458 72.302 1.00 38.60 418 ALA A CA 1
ATOM 1751 C C . ALA A 1 235 ? 9.588 24.181 72.525 1.00 48.18 418 ALA A C 1
ATOM 1752 O O . ALA A 1 235 ? 10.091 23.240 73.150 1.00 43.20 418 ALA A O 1
ATOM 1754 N N . ASP A 1 236 ? 8.347 24.127 72.033 1.00 48.56 419 ASP A N 1
ATOM 1755 C CA . ASP A 1 236 ? 7.552 22.908 72.173 1.00 44.85 419 ASP A CA 1
ATOM 1756 C C . ASP A 1 236 ? 8.159 21.765 71.368 1.00 39.80 419 ASP A C 1
ATOM 1757 O O . ASP A 1 236 ? 8.306 20.644 71.869 1.00 38.82 419 ASP A O 1
ATOM 1762 N N . ILE A 1 237 ? 8.523 22.040 70.114 1.00 33.77 420 ILE A N 1
ATOM 1763 C CA . ILE A 1 237 ? 9.145 21.023 69.271 1.00 30.72 420 ILE A CA 1
ATOM 1764 C C . ILE A 1 237 ? 10.451 20.547 69.890 1.00 37.13 420 ILE A C 1
ATOM 1765 O O . ILE A 1 237 ? 10.760 19.349 69.878 1.00 43.59 420 ILE A O 1
ATOM 1770 N N . THR A 1 238 ? 11.234 21.475 70.446 1.00 30.87 421 THR A N 1
ATOM 1771 C CA . THR A 1 238 ? 12.483 21.095 71.098 1.00 36.67 421 THR A CA 1
ATOM 1772 C C . THR A 1 238 ? 12.225 20.188 72.295 1.00 41.16 421 THR A C 1
ATOM 1773 O O . THR A 1 238 ? 12.930 19.190 72.489 1.00 45.10 421 THR A O 1
ATOM 1777 N N . ASN A 1 239 ? 11.211 20.507 73.102 1.00 43.05 422 ASN A N 1
ATOM 1778 C CA . ASN A 1 239 ? 10.939 19.695 74.283 1.00 43.41 422 ASN A CA 1
ATOM 1779 C C . ASN A 1 239 ? 10.356 18.336 73.917 1.00 37.06 422 ASN A C 1
ATOM 1780 O O . ASN A 1 239 ? 10.579 17.358 74.637 1.00 41.32 422 ASN A O 1
ATOM 1785 N N . VAL A 1 240 ? 9.614 18.249 72.813 1.00 31.56 423 VAL A N 1
ATOM 1786 C CA . VAL A 1 240 ? 9.144 16.948 72.354 1.00 37.91 423 VAL A CA 1
ATOM 1787 C C . VAL A 1 240 ? 10.318 16.094 71.891 1.00 39.64 423 VAL A C 1
ATOM 1788 O O . VAL A 1 240 ? 10.390 14.897 72.192 1.00 32.22 423 VAL A O 1
ATOM 1792 N N . CYS A 1 241 ? 11.270 16.699 71.176 1.00 43.27 424 CYS A N 1
ATOM 1793 C CA . CYS A 1 241 ? 12.440 15.951 70.725 1.00 39.09 424 CYS A CA 1
ATOM 1794 C C . CYS A 1 241 ? 13.358 15.597 71.891 1.00 48.12 424 CYS A C 1
ATOM 1795 O O . CYS A 1 241 ? 13.955 14.514 71.910 1.00 52.24 424 CYS A O 1
ATOM 1798 N N . ARG A 1 242 ? 13.486 16.491 72.876 1.00 47.64 425 ARG A N 1
ATOM 1799 C CA . ARG A 1 242 ? 14.306 16.172 74.042 1.00 48.70 425 ARG A CA 1
ATOM 1800 C C . ARG A 1 242 ? 13.631 15.140 74.934 1.00 45.56 425 ARG A C 1
ATOM 1801 O O . ARG A 1 242 ? 14.315 14.328 75.566 1.00 38.16 425 ARG A O 1
ATOM 1809 N N . ASP A 1 243 ? 12.299 15.152 75.003 1.00 43.90 426 ASP A N 1
ATOM 1810 C CA . ASP A 1 243 ? 11.602 14.176 75.838 1.00 42.46 426 ASP A CA 1
ATOM 1811 C C . ASP A 1 243 ? 11.682 12.782 75.229 1.00 44.35 426 ASP A C 1
ATOM 1812 O O . ASP A 1 243 ? 11.977 11.802 75.925 1.00 37.86 426 ASP A O 1
ATOM 1817 N N . ALA A 1 244 ? 11.431 12.676 73.920 1.00 43.38 427 ALA A N 1
ATOM 1818 C CA . ALA A 1 244 ? 11.512 11.384 73.246 1.00 40.96 427 ALA A CA 1
ATOM 1819 C C . ALA A 1 244 ? 12.929 10.828 73.285 1.00 44.18 427 ALA A C 1
ATOM 1820 O O . ALA A 1 244 ? 13.126 9.613 73.409 1.00 42.98 427 ALA A O 1
ATOM 1822 N N . SER A 1 245 ? 13.932 11.702 73.176 1.00 43.10 428 SER A N 1
ATOM 1823 C CA . SER A 1 245 ? 15.314 11.249 73.272 1.00 42.47 428 SER A CA 1
ATOM 1824 C C . SER A 1 245 ? 15.673 10.860 74.699 1.00 47.82 428 SER A C 1
ATOM 1825 O O . SER A 1 245 ? 16.464 9.932 74.908 1.00 46.32 428 SER A O 1
ATOM 1828 N N . LEU A 1 246 ? 15.101 11.550 75.690 1.00 44.83 429 LEU A N 1
ATOM 1829 C CA . LEU A 1 246 ? 15.331 11.177 77.082 1.00 39.61 429 LEU A CA 1
ATOM 1830 C C . LEU A 1 246 ? 14.773 9.792 77.380 1.00 40.93 429 LEU A C 1
ATOM 1831 O O . LEU A 1 246 ? 15.439 8.971 78.021 1.00 40.51 429 LEU A O 1
ATOM 1836 N N . MET A 1 247 ? 13.553 9.508 76.916 1.00 36.25 430 MET A N 1
ATOM 1837 C CA . MET A 1 247 ? 12.962 8.200 77.174 1.00 35.44 430 MET A CA 1
ATOM 1838 C C . MET A 1 247 ? 13.755 7.087 76.499 1.00 34.88 430 MET A C 1
ATOM 1839 O O . MET A 1 247 ? 13.954 6.016 77.084 1.00 33.92 430 MET A O 1
ATOM 1844 N N . ALA A 1 248 ? 14.221 7.316 75.269 1.00 27.80 431 ALA A N 1
ATOM 1845 C CA . ALA A 1 248 ? 15.027 6.298 74.603 1.00 45.25 431 ALA A CA 1
ATOM 1846 C C . ALA A 1 248 ? 16.352 6.093 75.326 1.00 44.91 431 ALA A C 1
ATOM 1847 O O . ALA A 1 248 ? 16.858 4.968 75.405 1.00 45.85 431 ALA A O 1
ATOM 1849 N N . MET A 1 249 ? 16.922 7.168 75.873 1.00 48.31 432 MET A N 1
ATOM 1850 C CA . MET A 1 249 ? 18.180 7.048 76.601 1.00 45.95 432 MET A CA 1
ATOM 1851 C C . MET A 1 249 ? 17.974 6.351 77.942 1.00 45.72 432 MET A C 1
ATOM 1852 O O . MET A 1 249 ? 18.850 5.611 78.405 1.00 37.64 432 MET A O 1
ATOM 1857 N N . ARG A 1 250 ? 16.814 6.562 78.571 1.00 38.08 433 ARG A N 1
ATOM 1858 C CA . ARG A 1 250 ? 16.560 5.976 79.884 1.00 31.32 433 ARG A CA 1
ATOM 1859 C C . ARG A 1 250 ? 16.339 4.470 79.809 1.00 36.09 433 ARG A C 1
ATOM 1860 O O . ARG A 1 250 ? 16.656 3.755 80.766 1.00 39.56 433 ARG A O 1
ATOM 1868 N N . ARG A 1 251 ? 15.794 3.967 78.696 1.00 36.47 434 ARG A N 1
ATOM 1869 C CA . ARG A 1 251 ? 15.601 2.525 78.570 1.00 46.42 434 ARG A CA 1
ATOM 1870 C C . ARG A 1 251 ? 16.925 1.774 78.618 1.00 45.48 434 ARG A C 1
ATOM 1871 O O . ARG A 1 251 ? 16.976 0.633 79.092 1.00 43.08 434 ARG A O 1
ATOM 1879 N N . ARG A 1 252 ? 18.004 2.393 78.137 1.00 45.47 435 ARG A N 1
ATOM 1880 C CA . ARG A 1 252 ? 19.320 1.771 78.225 1.00 56.35 435 ARG A CA 1
ATOM 1881 C C . ARG A 1 252 ? 19.912 1.917 79.623 1.00 52.99 435 ARG A C 1
ATOM 1882 O O . ARG A 1 252 ? 20.480 0.964 80.168 1.00 61.59 435 ARG A O 1
ATOM 1890 N N . ILE A 1 253 ? 19.774 3.103 80.220 1.00 45.00 436 ILE A N 1
ATOM 1891 C CA . ILE A 1 253 ? 20.396 3.375 81.513 1.00 46.38 436 ILE A CA 1
ATOM 1892 C C . ILE A 1 253 ? 19.779 2.511 82.607 1.00 46.09 436 ILE A C 1
ATOM 1893 O O . ILE A 1 253 ? 20.487 1.998 83.484 1.00 48.58 436 ILE A O 1
ATOM 1898 N N . ASN A 1 254 ? 18.456 2.326 82.568 1.00 45.64 437 ASN A N 1
ATOM 1899 C CA . ASN A 1 254 ? 17.763 1.665 83.672 1.00 45.96 437 ASN A CA 1
ATOM 1900 C C . ASN A 1 254 ? 18.226 0.224 83.852 1.00 46.70 437 ASN A C 1
ATOM 1901 O O . ASN A 1 254 ? 18.312 -0.270 84.982 1.00 44.46 437 ASN A O 1
ATOM 1906 N N . GLY A 1 255 ? 18.532 -0.466 82.754 1.00 49.15 438 GLY A N 1
ATOM 1907 C CA . GLY A 1 255 ? 18.998 -1.837 82.856 1.00 46.00 438 GLY A CA 1
ATOM 1908 C C . GLY A 1 255 ? 20.467 -2.000 83.178 1.00 52.23 438 GLY A C 1
ATOM 1909 O O . GLY A 1 255 ? 20.909 -3.125 83.431 1.00 56.25 438 GLY A O 1
ATOM 1910 N N . LEU A 1 256 ? 21.229 -0.911 83.182 1.00 48.36 439 LEU A N 1
ATOM 1911 C CA . LEU A 1 256 ? 22.666 -0.965 83.403 1.00 44.55 439 LEU A CA 1
ATOM 1912 C C . LEU A 1 256 ? 23.003 -0.787 84.877 1.00 51.78 439 LEU A C 1
ATOM 1913 O O . LEU A 1 256 ? 22.248 -0.182 85.641 1.00 52.36 439 LEU A O 1
ATOM 1918 N N . SER A 1 257 ? 24.156 -1.318 85.264 1.00 55.85 440 SER A N 1
ATOM 1919 C CA . SER A 1 257 ? 24.700 -1.118 86.596 1.00 53.58 440 SER A CA 1
ATOM 1920 C C . SER A 1 257 ? 25.545 0.148 86.626 1.00 51.98 440 SER A C 1
ATOM 1921 O O . SER A 1 257 ? 25.970 0.644 85.578 1.00 41.52 440 SER A O 1
ATOM 1924 N N . PRO A 1 258 ? 25.785 0.721 87.813 1.00 58.92 441 PRO A N 1
ATOM 1925 C CA . PRO A 1 258 ? 26.609 1.942 87.866 1.00 64.75 441 PRO A CA 1
ATOM 1926 C C . PRO A 1 258 ? 27.981 1.776 87.237 1.00 66.13 441 PRO A C 1
ATOM 1927 O O . PRO A 1 258 ? 28.457 2.695 86.559 1.00 63.31 441 PRO A O 1
ATOM 1931 N N . GLU A 1 259 ? 28.629 0.624 87.439 1.00 69.40 442 GLU A N 1
ATOM 1932 C CA . GLU A 1 259 ? 29.926 0.380 86.814 1.00 72.60 442 GLU A CA 1
ATOM 1933 C C . GLU A 1 259 ? 29.833 0.477 85.296 1.00 61.25 442 GLU A C 1
ATOM 1934 O O . GLU A 1 259 ? 30.703 1.072 84.648 1.00 52.52 442 GLU A O 1
ATOM 1940 N N . GLU A 1 260 ? 28.777 -0.095 84.714 1.00 58.07 443 GLU A N 1
ATOM 1941 C CA . GLU A 1 260 ? 28.597 -0.036 83.268 1.00 54.86 443 GLU A CA 1
ATOM 1942 C C . GLU A 1 260 ? 28.271 1.377 82.806 1.00 48.44 443 GLU A C 1
ATOM 1943 O O . GLU A 1 260 ? 28.754 1.819 81.757 1.00 49.45 443 GLU A O 1
ATOM 1949 N N . ILE A 1 261 ? 27.443 2.093 83.570 1.00 48.90 444 ILE A N 1
ATOM 1950 C CA . ILE A 1 261 ? 27.069 3.457 83.202 1.00 59.69 444 ILE A CA 1
ATOM 1951 C C . ILE A 1 261 ? 28.293 4.364 83.191 1.00 67.66 444 ILE A C 1
ATOM 1952 O O . ILE A 1 261 ? 28.447 5.214 82.305 1.00 67.07 444 ILE A O 1
ATOM 1957 N N . ARG A 1 262 ? 29.184 4.198 84.172 1.00 72.21 445 ARG A N 1
ATOM 1958 C CA . ARG A 1 262 ? 30.394 5.013 84.212 1.00 78.62 445 ARG A CA 1
ATOM 1959 C C . ARG A 1 262 ? 31.301 4.716 83.023 1.00 78.20 445 ARG A C 1
ATOM 1960 O O . ARG A 1 262 ? 31.972 5.616 82.503 1.00 79.58 445 ARG A O 1
ATOM 1968 N N . ALA A 1 263 ? 31.330 3.460 82.574 1.00 75.71 446 ALA A N 1
ATOM 1969 C CA . ALA A 1 263 ? 32.263 3.068 81.524 1.00 71.12 446 ALA A CA 1
ATOM 1970 C C . ALA A 1 263 ? 31.778 3.462 80.135 1.00 72.51 446 ALA A C 1
ATOM 1971 O O . ALA A 1 263 ? 32.601 3.720 79.249 1.00 73.92 446 ALA A O 1
ATOM 1973 N N . LEU A 1 264 ? 30.468 3.517 79.921 1.00 77.92 447 LEU A N 1
ATOM 1974 C CA . LEU A 1 264 ? 29.938 3.811 78.599 1.00 86.16 447 LEU A CA 1
ATOM 1975 C C . LEU A 1 264 ? 30.029 5.299 78.292 1.00 92.80 447 LEU A C 1
ATOM 1976 O O . LEU A 1 264 ? 29.919 6.151 79.179 1.00 96.73 447 LEU A O 1
ATOM 1981 N N . SER A 1 265 ? 30.222 5.604 77.014 1.00 93.94 448 SER A N 1
ATOM 1982 C CA . SER A 1 265 ? 30.376 6.974 76.556 1.00 88.91 448 SER A CA 1
ATOM 1983 C C . SER A 1 265 ? 29.020 7.578 76.198 1.00 92.80 448 SER A C 1
ATOM 1984 O O . SER A 1 265 ? 27.979 6.918 76.251 1.00 92.04 448 SER A O 1
ATOM 1987 N N . LYS A 1 266 ? 29.047 8.863 75.836 1.00 98.34 449 LYS A N 1
ATOM 1988 C CA . LYS A 1 266 ? 27.832 9.557 75.420 1.00 102.20 449 LYS A CA 1
ATOM 1989 C C . LYS A 1 266 ? 27.157 8.840 74.258 1.00 110.46 449 LYS A C 1
ATOM 1990 O O . LYS A 1 266 ? 25.932 8.667 74.241 1.00 112.18 449 LYS A O 1
ATOM 1996 N N . GLU A 1 267 ? 27.949 8.412 73.275 1.00 115.33 450 GLU A N 1
ATOM 1997 C CA . GLU A 1 267 ? 27.384 7.870 72.045 1.00 118.66 450 GLU A CA 1
ATOM 1998 C C . GLU A 1 267 ? 26.747 6.505 72.275 1.00 114.28 450 GLU A C 1
ATOM 1999 O O . GLU A 1 267 ? 25.720 6.183 71.665 1.00 114.48 450 GLU A O 1
ATOM 2005 N N . GLU A 1 268 ? 27.325 5.698 73.163 1.00 111.15 451 GLU A N 1
ATOM 2006 C CA . GLU A 1 268 ? 26.817 4.356 73.408 1.00 110.24 451 GLU A CA 1
ATOM 2007 C C . GLU A 1 268 ? 25.564 4.345 74.279 1.00 100.82 451 GLU A C 1
ATOM 2008 O O . GLU A 1 268 ? 24.790 3.385 74.212 1.00 95.39 451 GLU A O 1
ATOM 2014 N N . LEU A 1 269 ? 25.333 5.390 75.078 1.00 95.85 452 LEU A N 1
ATOM 2015 C CA . LEU A 1 269 ? 24.205 5.369 76.004 1.00 91.28 452 LEU A CA 1
ATOM 2016 C C . LEU A 1 269 ? 22.888 5.745 75.339 1.00 89.60 452 LEU A C 1
ATOM 2017 O O . LEU A 1 269 ? 21.825 5.316 75.803 1.00 96.03 452 LEU A O 1
ATOM 2022 N N . GLN A 1 270 ? 22.926 6.530 74.266 1.00 82.16 453 GLN A N 1
ATOM 2023 C CA . GLN A 1 270 ? 21.704 6.975 73.603 1.00 80.19 453 GLN A CA 1
ATOM 2024 C C . GLN A 1 270 ? 21.237 5.902 72.625 1.00 71.07 453 GLN A C 1
ATOM 2025 O O . GLN A 1 270 ? 21.920 5.610 71.638 1.00 77.88 453 GLN A O 1
ATOM 2031 N N . MET A 1 271 ? 20.083 5.306 72.908 1.00 59.12 454 MET A N 1
ATOM 2032 C CA . MET A 1 271 ? 19.457 4.383 71.979 1.00 59.91 454 MET A CA 1
ATOM 2033 C C . MET A 1 271 ? 18.722 5.152 70.886 1.00 54.44 454 MET A C 1
ATOM 2034 O O . MET A 1 271 ? 18.466 6.351 71.024 1.00 53.41 454 MET A O 1
ATOM 2039 N N . PRO A 1 272 ? 18.380 4.491 69.780 1.00 48.71 455 PRO A N 1
ATOM 2040 C CA . PRO A 1 272 ? 17.545 5.148 68.769 1.00 45.77 455 PRO A CA 1
ATOM 2041 C C . PRO A 1 272 ? 16.160 5.458 69.315 1.00 41.91 455 PRO A C 1
ATOM 2042 O O . PRO A 1 272 ? 15.613 4.730 70.146 1.00 41.03 455 PRO A O 1
ATOM 2046 N N . VAL A 1 273 ? 15.596 6.558 68.843 1.00 37.46 456 VAL A N 1
ATOM 2047 C CA . VAL A 1 273 ? 14.260 6.963 69.257 1.00 39.81 456 VAL A CA 1
ATOM 2048 C C . VAL A 1 273 ? 13.233 6.182 68.450 1.00 45.58 456 VAL A C 1
ATOM 2049 O O . VAL A 1 273 ? 13.391 5.983 67.239 1.00 50.37 456 VAL A O 1
ATOM 2053 N N . THR A 1 274 ? 12.186 5.718 69.124 1.00 42.81 457 THR A N 1
ATOM 2054 C CA . THR A 1 274 ? 11.157 4.892 68.510 1.00 43.81 457 THR A CA 1
ATOM 2055 C C . THR A 1 274 ? 9.893 5.704 68.250 1.00 46.62 457 THR A C 1
ATOM 2056 O O . THR A 1 274 ? 9.719 6.812 68.763 1.00 39.32 457 THR A O 1
ATOM 2060 N N . LYS A 1 275 ? 9.004 5.131 67.432 1.00 51.71 458 LYS A N 1
ATOM 2061 C CA . LYS A 1 275 ? 7.721 5.776 67.169 1.00 50.74 458 LYS A CA 1
ATOM 2062 C C . LYS A 1 275 ? 6.889 5.874 68.441 1.00 52.01 458 LYS A C 1
ATOM 2063 O O . LYS A 1 275 ? 6.157 6.851 68.639 1.00 56.51 458 LYS A O 1
ATOM 2069 N N . GLY A 1 276 ? 6.994 4.873 69.318 1.00 49.19 459 GLY A N 1
ATOM 2070 C CA . GLY A 1 276 ? 6.304 4.949 70.594 1.00 46.50 459 GLY A CA 1
ATOM 2071 C C . GLY A 1 276 ? 6.816 6.079 71.466 1.00 49.86 459 GLY A C 1
ATOM 2072 O O . GLY A 1 276 ? 6.052 6.693 72.213 1.00 53.82 459 GLY A O 1
ATOM 2073 N N . ASP A 1 277 ? 8.116 6.373 71.381 1.00 46.93 460 ASP A N 1
ATOM 2074 C CA . ASP A 1 277 ? 8.669 7.490 72.140 1.00 46.00 460 ASP A CA 1
ATOM 2075 C C . ASP A 1 277 ? 8.092 8.815 71.658 1.00 48.60 460 ASP A C 1
ATOM 2076 O O . ASP A 1 277 ? 7.670 9.653 72.465 1.00 53.75 460 ASP A O 1
ATOM 2081 N N . PHE A 1 278 ? 8.060 9.020 70.339 1.00 50.62 461 PHE A N 1
ATOM 2082 C CA . PHE A 1 278 ? 7.467 10.237 69.796 1.00 53.82 461 PHE A CA 1
ATOM 2083 C C . PHE A 1 278 ? 5.972 10.292 70.073 1.00 50.86 461 PHE A C 1
ATOM 2084 O O . PHE A 1 278 ? 5.434 11.355 70.403 1.00 40.17 461 PHE A O 1
ATOM 2092 N N . GLU A 1 279 ? 5.281 9.156 69.934 1.00 49.82 462 GLU A N 1
ATOM 2093 C CA . GLU A 1 279 ? 3.858 9.119 70.252 1.00 64.43 462 GLU A CA 1
ATOM 2094 C C . GLU A 1 279 ? 3.617 9.466 71.715 1.00 65.03 462 GLU A C 1
ATOM 2095 O O . GLU A 1 279 ? 2.692 10.219 72.040 1.00 60.21 462 GLU A O 1
ATOM 2101 N N . LEU A 1 280 ? 4.453 8.944 72.615 1.00 62.56 463 LEU A N 1
ATOM 2102 C CA . LEU A 1 280 ? 4.276 9.248 74.031 1.00 56.20 463 LEU A CA 1
ATOM 2103 C C . LEU A 1 280 ? 4.644 10.694 74.339 1.00 56.68 463 LEU A C 1
ATOM 2104 O O . LEU A 1 280 ? 3.939 11.368 75.099 1.00 50.04 463 LEU A O 1
ATOM 2109 N N . ALA A 1 281 ? 5.736 11.192 73.753 1.00 46.14 464 ALA A N 1
ATOM 2110 C CA . ALA A 1 281 ? 6.147 12.567 74.020 1.00 43.67 464 ALA A CA 1
ATOM 2111 C C . ALA A 1 281 ? 5.127 13.564 73.482 1.00 47.81 464 ALA A C 1
ATOM 2112 O O . ALA A 1 281 ? 4.827 14.570 74.137 1.00 44.21 464 ALA A O 1
ATOM 2114 N N . LEU A 1 282 ? 4.577 13.300 72.293 1.00 48.86 465 LEU A N 1
ATOM 2115 C CA . LEU A 1 282 ? 3.569 14.194 71.732 1.00 50.54 465 LEU A CA 1
ATOM 2116 C C . LEU A 1 282 ? 2.273 14.161 72.535 1.00 56.35 465 LEU A C 1
ATOM 2117 O O . LEU A 1 282 ? 1.599 15.189 72.661 1.00 58.96 465 LEU A O 1
ATOM 2122 N N . LYS A 1 283 ? 1.911 13.001 73.087 1.00 60.64 466 LYS A N 1
ATOM 2123 C CA . LYS A 1 283 ? 0.704 12.913 73.901 1.00 67.75 466 LYS A CA 1
ATOM 2124 C C . LYS A 1 283 ? 0.898 13.536 75.276 1.00 68.09 466 LYS A C 1
ATOM 2125 O O . LYS A 1 283 ? -0.090 13.848 75.949 1.00 71.08 466 LYS A O 1
ATOM 2131 N N . LYS A 1 284 ? 2.146 13.724 75.704 1.00 60.56 467 LYS A N 1
ATOM 2132 C CA . LYS A 1 284 ? 2.445 14.363 76.977 1.00 60.61 467 LYS A CA 1
ATOM 2133 C C . LYS A 1 284 ? 2.706 15.855 76.849 1.00 63.10 467 LYS A C 1
ATOM 2134 O O . LYS A 1 284 ? 2.663 16.566 77.859 1.00 67.36 467 LYS A O 1
ATOM 2140 N N . ILE A 1 285 ? 2.980 16.344 75.642 1.00 60.09 468 ILE A N 1
ATOM 2141 C CA . ILE A 1 285 ? 3.339 17.740 75.415 1.00 57.18 468 ILE A CA 1
ATOM 2142 C C . ILE A 1 285 ? 2.374 18.296 74.376 1.00 57.76 468 ILE A C 1
ATOM 2143 O O . ILE A 1 285 ? 2.525 18.039 73.176 1.00 60.83 468 ILE A O 1
ATOM 2148 N N . ALA A 1 286 ? 1.385 19.060 74.826 1.00 62.53 469 ALA A N 1
ATOM 2149 C CA . ALA A 1 286 ? 0.496 19.752 73.909 1.00 61.68 469 ALA A CA 1
ATOM 2150 C C . ALA A 1 286 ? 1.050 21.138 73.589 1.00 60.12 469 ALA A C 1
ATOM 2151 O O . ALA A 1 286 ? 1.973 21.635 74.238 1.00 55.82 469 ALA A O 1
ATOM 2153 N N . LYS A 1 287 ? 0.475 21.762 72.565 1.00 53.93 470 LYS A N 1
ATOM 2154 C CA . LYS A 1 287 ? 0.853 23.127 72.230 1.00 50.91 470 LYS A CA 1
ATOM 2155 C C . LYS A 1 287 ? 0.474 24.067 73.368 1.00 49.61 470 LYS A C 1
ATOM 2156 O O . LYS A 1 287 ? -0.578 23.919 73.996 1.00 56.15 470 LYS A O 1
ATOM 2162 N N . SER A 1 288 ? 1.350 25.030 73.643 1.00 49.26 471 SER A N 1
ATOM 2163 C CA . SER A 1 288 ? 1.135 25.997 74.710 1.00 58.81 471 SER A CA 1
ATOM 2164 C C . SER A 1 288 ? 0.288 27.186 74.274 1.00 58.23 471 SER A C 1
ATOM 2165 O O . SER A 1 288 ? -0.000 28.057 75.101 1.00 62.90 471 SER A O 1
ATOM 2168 N N . VAL A 1 289 ? -0.118 27.241 73.007 1.00 53.36 472 VAL A N 1
ATOM 2169 C CA . VAL A 1 289 ? -0.867 28.364 72.455 1.00 48.49 472 VAL A CA 1
ATOM 2170 C C . VAL A 1 289 ? -2.130 27.826 71.797 1.00 44.97 472 VAL A C 1
ATOM 2171 O O . VAL A 1 289 ? -2.059 26.931 70.948 1.00 52.64 472 VAL A O 1
ATOM 2175 N N . SER A 1 290 ? -3.277 28.373 72.182 1.00 41.09 473 SER A N 1
ATOM 2176 C CA . SER A 1 290 ? -4.550 27.966 71.608 1.00 41.03 473 SER A CA 1
ATOM 2177 C C . SER A 1 290 ? -4.940 28.901 70.466 1.00 49.31 473 SER A C 1
ATOM 2178 O O . SER A 1 290 ? -4.348 29.964 70.269 1.00 53.67 473 SER A O 1
ATOM 2181 N N . ALA A 1 291 ? -5.950 28.489 69.696 1.00 46.96 474 ALA A N 1
ATOM 2182 C CA . ALA A 1 291 ? -6.434 29.340 68.613 1.00 42.84 474 ALA A CA 1
ATOM 2183 C C . ALA A 1 291 ? -7.017 30.636 69.159 1.00 45.89 474 ALA A C 1
ATOM 2184 O O . ALA A 1 291 ? -6.898 31.693 68.529 1.00 49.75 474 ALA A O 1
ATOM 2186 N N . ALA A 1 292 ? -7.641 30.572 70.338 1.00 44.19 475 ALA A N 1
ATOM 2187 C CA . ALA A 1 292 ? -8.142 31.778 70.983 1.00 42.49 475 ALA A CA 1
ATOM 2188 C C . ALA A 1 292 ? -6.999 32.706 71.368 1.00 43.77 475 ALA A C 1
ATOM 2189 O O . ALA A 1 292 ? -7.142 33.932 71.312 1.00 54.25 475 ALA A O 1
ATOM 2191 N N . ASP A 1 293 ? -5.854 32.142 71.758 1.00 40.70 476 ASP A N 1
ATOM 2192 C CA . ASP A 1 293 ? -4.699 32.970 72.089 1.00 39.87 476 ASP A CA 1
ATOM 2193 C C . ASP A 1 293 ? -4.211 33.741 70.866 1.00 36.16 476 ASP A C 1
ATOM 2194 O O . ASP A 1 293 ? -3.951 34.948 70.943 1.00 34.59 476 ASP A O 1
ATOM 2199 N N . LEU A 1 294 ? -4.102 33.062 69.718 1.00 31.71 477 LEU A N 1
ATOM 2200 C CA . LEU A 1 294 ? -3.662 33.735 68.497 1.00 32.66 477 LEU A CA 1
ATOM 2201 C C . LEU A 1 294 ? -4.646 34.814 68.067 1.00 34.96 477 LEU A C 1
ATOM 2202 O O . LEU A 1 294 ? -4.244 35.819 67.469 1.00 32.49 477 LEU A O 1
ATOM 2207 N N . GLU A 1 295 ? -5.935 34.620 6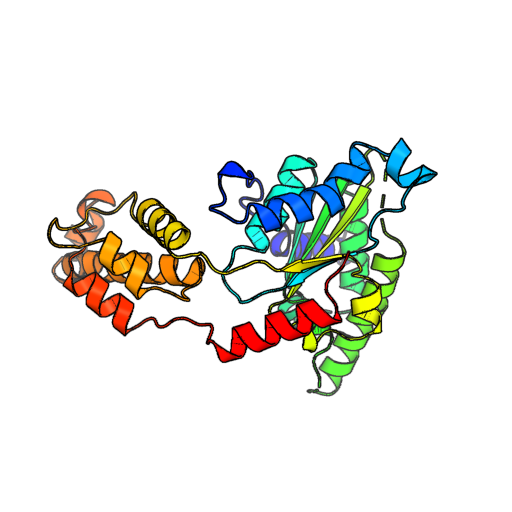8.355 1.00 35.18 478 GLU A N 1
ATOM 2208 C CA . GLU A 1 295 ? -6.925 35.650 68.055 1.00 38.72 478 GLU A CA 1
ATOM 2209 C C . GLU A 1 295 ? -6.639 36.932 68.826 1.00 33.48 478 GLU A C 1
ATOM 2210 O O . GLU A 1 295 ? -6.815 38.037 68.298 1.00 32.30 478 GLU A O 1
ATOM 2216 N N . LYS A 1 296 ? -6.191 36.804 70.078 1.00 35.86 479 LYS A N 1
ATOM 2217 C CA . LYS A 1 296 ? -5.871 37.984 70.874 1.00 40.12 479 LYS A CA 1
ATOM 2218 C C . LYS A 1 296 ? -4.662 38.718 70.310 1.00 37.79 479 LYS A C 1
ATOM 2219 O O . LYS A 1 296 ? -4.643 39.954 70.272 1.00 42.08 479 LYS A O 1
ATOM 2225 N N . TYR A 1 297 ? -3.637 37.978 69.876 1.00 31.37 480 TYR A N 1
ATOM 2226 C CA . TYR A 1 297 ? -2.467 38.623 69.290 1.00 31.96 480 TYR A CA 1
ATOM 2227 C C . TYR A 1 297 ? -2.830 39.348 68.002 1.00 27.65 480 TYR A C 1
ATOM 2228 O O . TYR A 1 297 ? -2.386 40.478 67.770 1.00 28.74 480 TYR A O 1
ATOM 2237 N N . GLU A 1 298 ? -3.640 38.712 67.152 1.00 30.84 481 GLU A N 1
ATOM 2238 C CA . GLU A 1 298 ? -4.038 39.341 65.896 1.00 33.30 481 GLU A CA 1
ATOM 2239 C C . GLU A 1 298 ? -4.803 40.632 66.155 1.00 36.01 481 GLU A C 1
ATOM 2240 O O . GLU A 1 298 ? -4.520 41.669 65.543 1.00 32.45 481 GLU A O 1
ATOM 2246 N N . LYS A 1 299 ? -5.776 40.586 67.069 1.00 35.08 482 LYS A N 1
ATOM 2247 C CA . LYS A 1 299 ? -6.560 41.775 67.388 1.00 40.95 482 LYS A CA 1
ATOM 2248 C C . LYS A 1 299 ? -5.681 42.882 67.958 1.00 36.24 482 LYS A C 1
ATOM 2249 O O . LYS A 1 299 ? -5.856 44.059 67.622 1.00 35.44 482 LYS A O 1
ATOM 2255 N N . TRP A 1 300 ? -4.729 42.525 68.823 1.00 27.93 483 TRP A N 1
ATOM 2256 C CA . TRP A 1 300 ? -3.830 43.531 69.382 1.00 29.75 483 TRP A CA 1
ATOM 2257 C C . TRP A 1 300 ? -2.904 44.097 68.310 1.00 29.83 483 TRP A C 1
ATOM 2258 O O . TRP A 1 300 ? -2.587 45.292 68.323 1.00 33.93 483 TRP A O 1
ATOM 2269 N N . MET A 1 301 ? -2.466 43.256 67.369 1.00 30.28 484 MET A N 1
ATOM 2270 C CA . MET A 1 301 ? -1.622 43.738 66.279 1.00 33.55 484 MET A CA 1
ATOM 2271 C C . MET A 1 301 ? -2.388 44.661 65.339 1.00 31.20 484 MET A C 1
ATOM 2272 O O . MET A 1 301 ? -1.801 45.584 64.762 1.00 33.49 484 MET A O 1
ATOM 2277 N N . VAL A 1 302 ? -3.690 44.425 65.161 1.00 29.28 485 VAL A N 1
ATOM 2278 C CA . VAL A 1 302 ? -4.489 45.309 64.315 1.00 33.52 485 VAL A CA 1
ATOM 2279 C C . VAL A 1 302 ? -4.601 46.689 64.949 1.00 35.03 485 VAL A C 1
ATOM 2280 O O . VAL A 1 302 ? -4.504 47.717 64.266 1.00 29.07 485 VAL A O 1
ATOM 2284 N N . GLU A 1 303 ? -4.780 46.734 66.269 1.00 31.46 486 GLU A N 1
ATOM 2285 C CA . GLU A 1 303 ? -4.997 48.003 66.952 1.00 39.53 486 GLU A CA 1
ATOM 2286 C C . GLU A 1 303 ? -3.691 48.749 67.203 1.00 34.81 486 GLU A C 1
ATOM 2287 O O . GLU A 1 303 ? -3.650 49.980 67.099 1.00 32.49 486 GLU A O 1
ATOM 2293 N N . PHE A 1 304 ? -2.616 48.030 67.527 1.00 34.65 487 PHE A N 1
ATOM 2294 C CA . PHE A 1 304 ? -1.368 48.661 67.930 1.00 33.48 487 PHE A CA 1
ATOM 2295 C C . PHE A 1 304 ? -0.191 48.366 67.010 1.00 36.84 487 PHE A C 1
ATOM 2296 O O . PHE A 1 304 ? 0.912 48.854 67.280 1.00 29.53 487 PHE A O 1
ATOM 2304 N N . GLY A 1 305 ? -0.382 47.595 65.942 1.00 44.13 488 GLY A N 1
ATOM 2305 C CA . GLY A 1 305 ? 0.736 47.271 65.071 1.00 51.48 488 GLY A CA 1
ATOM 2306 C C . GLY A 1 305 ? 1.339 48.518 64.447 1.00 63.81 488 GLY A C 1
ATOM 2307 O O . GLY A 1 305 ? 0.629 49.407 63.973 1.00 64.43 488 GLY A O 1
ATOM 2308 N N . SER A 1 306 ? 2.668 48.573 64.446 1.00 74.70 489 SER A N 1
ATOM 2309 C CA . SER A 1 306 ? 3.392 49.745 63.981 1.00 87.65 489 SER A CA 1
ATOM 2310 C C . SER A 1 306 ? 3.528 49.747 62.462 1.00 108.47 489 SER A C 1
ATOM 2311 O O . SER A 1 306 ? 3.555 48.697 61.815 1.00 112.71 489 SER A O 1
ATOM 2314 N N . ALA A 1 307 ? 3.624 50.948 61.899 1.00 119.24 490 ALA A N 1
ATOM 2315 C CA . ALA A 1 307 ? 3.774 51.117 60.457 1.00 124.55 490 ALA A CA 1
ATOM 2316 C C . ALA A 1 307 ? 5.149 50.658 59.982 1.00 136.18 490 ALA A C 1
ATOM 2317 O O . ALA A 1 307 ? 6.127 50.698 60.728 1.00 139.12 490 ALA A O 1
#

CATH classification: 3.40.50.300 (+1 more: 1.10.8.60)

Organism: Homo sapiens (NCBI:txid9606)

GO terms:
  GO:0042802 identical protein binding (F, IPI)
  GO:0005515 protein binding (F, IPI)
  GO:0072686 mitotic spindle (C, IDA)
  GO:0005829 cytosol (C, IDA)
  GO:0000922 spindle pole (C, IDA)
  GO:0005737 cytoplasm (C, IDA)
  GO:0005819 spindle (C, IDA)
  GO:0005874 microtubule (C, IDA)
  GO:0008568 microtubule severing ATPase activity (F, IDA)
  GO:0051013 microtubule severing (P, IDA)

B-factor: mean 54.33, std 23.76, range [21.16, 153.52]

Sequence (293 aa):
AGYDKDLVEALERDIVSRNPSIHWDDIADLEEAKKLLREAVVLPMWMPDFFKGIRRPWKGVLMVGPPGTGKTMLAKAVATECGTTFFNVSSSTLTSKSEKLVRLLFEMARFYAPTTIFIDQIDSICSRTSDEHEASRRVKSELLIQMDGVPSKMVMVLAATNFPWDIDEALRRRLEKRIYIPLPTAKGRAELLKINLREVELDPDIQLEDIAEKIEGYSGADITNVCRDASLMAMRRRINGLSPEEIRALSKEELQMPVTKGDFELALKKIAKSVSAADLEKYEKWMVEFGSA

InterPro domains:
  IPR003593 AAA+ ATPase domain [SM00382] (240-382)
  IPR003959 ATPase, AAA-type, core [PF00004] (244-380)
  IPR003960 ATPase, AAA-type, conserved site [PS00674] (352-371)
  IPR015415 Spastin/Vps4, C-terminal [PF09336] (449-488)
  IPR027417 P-loop containing nucleoside triphosphate hydrolase [G3DSA:3.40.50.300] (202-481)
  IPR027417 P-loop containing nucleoside triphosphate hydrolase [SSF52540] (203-484)
  IPR028594 Katanin p60 subunit A-like 1, chordates [MF_03024] (1-490)
  IPR028596 Katanin p60 subunit A1 [MF_03023] (4-490)
  IPR041569 AAA ATPase, AAA+ lid domain [PF17862] (402-444)
  IPR048611 Katanin p60 ATPase-containing subunit A1, MIT domain [PF21126] (6-69)
  IPR048611 Katanin p60 ATPase-containing subunit A1, MIT domain [cd21748] (4-72)
  IPR048612 Katanin p60 ATPase-containing subunit A1, AAA domain [cd19522] (209-378)
  IPR050304 Microtubule-severing AAA ATPase [PTHR23074] (21-489)

Solvent-accessible surface area: 16513 Å² total; per-residue (Å²): 133,43,151,81,107,83,25,42,71,35,18,44,174,80,8,65,30,228,111,50,77,31,94,42,129,83,13,44,48,11,113,101,1,26,129,50,0,70,75,5,9,1,38,27,70,143,79,72,109,71,21,185,60,122,159,171,47,65,97,2,7,0,0,0,0,0,52,29,15,25,17,41,73,0,0,31,0,0,3,38,64,21,56,23,47,9,2,43,5,44,3,54,54,20,26,95,151,55,82,96,21,5,113,20,8,1,89,8,0,119,162,81,22,44,0,0,0,0,4,42,57,0,15,30,6,18,49,270,139,92,114,92,107,62,32,6,107,100,4,44,45,11,5,23,99,17,5,80,66,59,164,65,167,66,23,22,11,1,0,0,2,20,91,1,106,69,6,53,130,39,0,45,156,36,0,52,5,40,1,57,0,46,17,18,80,63,171,10,6,15,89,33,2,62,112,41,16,163,150,16,123,47,45,137,80,11,100,38,98,88,16,5,127,142,1,115,14,17,1,17,46,15,1,37,61,1,4,154,25,0,15,92,39,0,47,114,108,75,26,97,69,46,48,91,120,88,55,167,85,62,71,195,159,89,28,46,40,53,0,39,110,43,7,3,86,82,0,20,139,126,35,80,95,68,6,50,74,59,57,69,108,89,10,104,136,16,38,113,128,53,39,30,120

Secondary structure (DSSP, 8-state):
--HHHHHHHHHHHHHB-SS----GGGS-S-HHHHHHHHHHHTHHHH-HHHHHHT-PPPS-EEEESSTTS-HHHHHHHHHHHHT-EEEEEEHHHHHH--HHHHHHHHHHHHHTSSEEEEEETGGGGG---HHHHHHHHHHHHHHHHHHHH-----EEEEEEES-GGGS-HHHHTT--EEEE-PPP-HHHHHHHHHHHTSSS-B-TT--HHHHHHHTTT--HHHHHHHHHHHHHHHHHHHHHHS-HHHHHHS-HHHH-PPBPHHHHHHHHHH---S--HHHHHHHHHHHHHH---

Radius of gyration: 21.96 Å; Cα contacts (8 Å, |Δi|>4): 430; chains: 1; bounding box: 43×66×43 Å

Foldseek 3Di:
DPDLVVLLVVQCVVWADPCLAAAPVNAFDCPVVLVLVCVQQPVCLVCVVCCVPPNPGALAAEEEEAPQACPSNSLSNSCNVVVAGETHAEPQVVLVVALVSLVSVVVVRQVSQGHEYEYEQLLNLLDPPPVSVVRSVRNVVSNLVSSVPANRRHYGYYYYHHCVVSHDPSRVSSHQAYGYRDAADLVRLLVLLCVLCVLAAADPVDDSSVVSVVQPQAHSVLSNQLSVQQQVVQLVVQVVPDDPVVVVPDDPNVSGHHGYNVSSVVSPVVGHHPADPVSVVVVVVCCVVRHHD